Protein AF-A0A1P8WH40-F1 (afdb_monomer_lite)

Organism: NCBI:txid1891926

Sequence (201 aa):
MIGRIFLLSAFPAMWLNGSCSFMASIWWALLVLLFLHIIDSSRGIRTLPSTIMGRFMFGICMFVFFLFFLLGNEAAGRTYWTFADCFIVPFWITVIVTALFWTCLWFGTLIVRNDPEYQQWARTGGHYFWDTLPRVLNPDSELIRNGGFAEPTYSGFVPPENWTHQCPRCLSRVQHAVDVCWRCNYGHDGDSTAYFERHGL

Radius of gyration: 22.18 Å; chains: 1; bounding box: 51×38×64 Å

Secondary structure (DSSP, 8-state):
-HHHHHHHHHHHHHHHTT-S-HHHHHHHHHHHHHHHHHHHGGGTTSPPHHHHHHHHHHHIIIIIIHHIIIIIHHHTTS-SS-TTHHHHHHHHHHHHHHHHHHHHHHHHHHHHTT-HHHHHHHHTT--HHHHHS-TTT----HHHHHH-SPPPPPSS----TT--EE-TTT--EESSSSS--TTT-TTTT---HHHHHHH--

Structure (mmCIF, N/CA/C/O backbone):
data_AF-A0A1P8WH40-F1
#
_entry.id   AF-A0A1P8WH40-F1
#
loop_
_atom_site.group_PDB
_atom_site.id
_atom_site.type_symbol
_atom_site.label_atom_id
_atom_site.label_alt_id
_atom_site.label_comp_id
_atom_site.label_asym_id
_atom_site.label_entity_id
_atom_site.label_seq_id
_atom_site.pdbx_PDB_ins_code
_atom_site.Cartn_x
_atom_site.Cartn_y
_atom_site.Cartn_z
_atom_site.occupancy
_atom_site.B_iso_or_equiv
_atom_site.auth_seq_id
_atom_site.auth_comp_id
_atom_site.auth_asym_id
_atom_site.auth_atom_id
_atom_site.pdbx_PDB_model_num
ATOM 1 N N . MET A 1 1 ? 3.162 17.103 -3.659 1.00 50.22 1 MET A N 1
ATOM 2 C CA . MET A 1 1 ? 3.781 15.900 -4.271 1.00 50.22 1 MET A CA 1
ATOM 3 C C . MET A 1 1 ? 4.459 16.161 -5.616 1.00 50.22 1 MET A C 1
ATOM 5 O O . MET A 1 1 ? 5.420 15.465 -5.897 1.00 50.22 1 MET A O 1
ATOM 9 N N . ILE A 1 2 ? 4.070 17.172 -6.406 1.00 40.91 2 ILE A N 1
ATOM 10 C CA . ILE A 1 2 ? 4.696 17.474 -7.716 1.00 40.91 2 ILE A CA 1
ATOM 11 C C . ILE A 1 2 ? 6.224 17.684 -7.624 1.00 40.91 2 ILE A C 1
ATOM 13 O O . ILE A 1 2 ? 6.968 17.067 -8.379 1.00 40.91 2 ILE A O 1
ATOM 17 N N . GLY A 1 3 ? 6.720 18.423 -6.623 1.00 43.22 3 GLY A N 1
ATOM 18 C CA . GLY A 1 3 ? 8.171 18.555 -6.386 1.00 43.22 3 GLY A CA 1
ATOM 19 C C . GLY A 1 3 ? 8.878 17.249 -5.978 1.00 43.22 3 GLY A C 1
ATOM 20 O O . GLY A 1 3 ? 10.067 17.090 -6.229 1.00 43.22 3 GLY A O 1
ATOM 21 N N . ARG A 1 4 ? 8.143 16.278 -5.411 1.00 47.34 4 ARG A N 1
ATOM 22 C CA . ARG A 1 4 ? 8.663 14.942 -5.057 1.00 47.34 4 ARG A CA 1
ATOM 23 C C . ARG A 1 4 ? 8.805 14.047 -6.297 1.00 47.34 4 ARG A C 1
ATOM 25 O O . ARG A 1 4 ? 9.711 13.231 -6.348 1.00 47.34 4 ARG A O 1
ATOM 32 N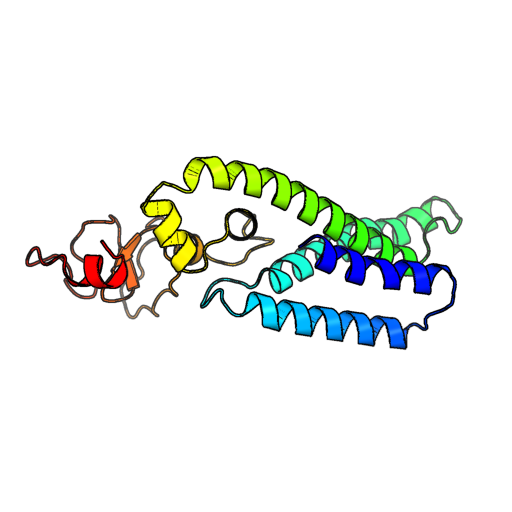 N . ILE A 1 5 ? 7.954 14.242 -7.306 1.00 50.06 5 ILE A N 1
ATOM 33 C CA . ILE A 1 5 ? 7.993 13.525 -8.592 1.00 50.06 5 ILE A CA 1
ATOM 34 C C . ILE A 1 5 ? 9.103 14.080 -9.504 1.00 50.06 5 ILE A C 1
ATOM 36 O O . ILE A 1 5 ? 9.747 13.328 -10.227 1.00 50.06 5 ILE A O 1
ATOM 40 N N . PHE A 1 6 ? 9.397 15.380 -9.419 1.00 49.66 6 PHE A N 1
ATOM 41 C CA . PHE A 1 6 ? 10.463 16.006 -10.209 1.00 4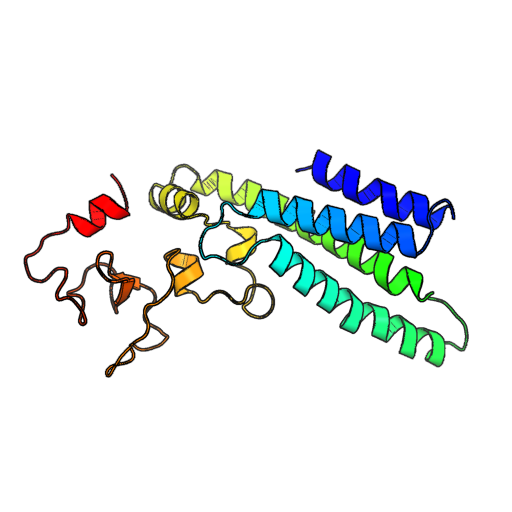9.66 6 PHE A CA 1
ATOM 42 C C . PHE A 1 6 ? 11.870 15.535 -9.792 1.00 49.66 6 PHE A C 1
ATOM 44 O O . PHE A 1 6 ? 12.700 15.231 -10.648 1.00 49.66 6 PHE A O 1
ATOM 51 N N . LEU A 1 7 ? 12.128 15.367 -8.490 1.00 52.38 7 LEU A N 1
ATOM 52 C CA . LEU A 1 7 ? 13.383 14.770 -8.000 1.00 52.38 7 LEU A CA 1
ATOM 53 C C . LEU A 1 7 ? 13.556 13.320 -8.478 1.00 52.38 7 LEU A C 1
ATOM 55 O O . LEU A 1 7 ? 14.656 12.918 -8.843 1.00 52.38 7 LEU A O 1
ATOM 59 N N . LEU A 1 8 ? 12.460 12.563 -8.565 1.00 52.38 8 LEU A N 1
ATOM 60 C CA . LEU A 1 8 ? 12.440 11.199 -9.101 1.00 52.38 8 LEU A CA 1
ATOM 61 C C . LEU A 1 8 ? 12.751 11.136 -10.613 1.00 52.38 8 LEU A C 1
ATOM 63 O O . LEU A 1 8 ? 13.237 10.113 -11.086 1.00 52.38 8 LEU A O 1
ATOM 67 N N . SER A 1 9 ? 12.523 12.224 -11.362 1.00 57.56 9 SER A N 1
ATOM 68 C CA . SER A 1 9 ? 12.702 12.285 -12.824 1.00 57.56 9 SER A CA 1
ATOM 69 C C . SER A 1 9 ? 14.098 12.668 -13.320 1.00 57.56 9 SER A C 1
ATOM 71 O O . SER A 1 9 ? 14.473 12.295 -14.433 1.00 57.56 9 SER A O 1
ATOM 73 N N . ALA A 1 10 ? 14.882 13.393 -12.517 1.00 60.53 10 ALA A N 1
ATOM 74 C CA . ALA A 1 10 ? 16.204 13.870 -12.934 1.00 60.53 10 ALA A CA 1
ATOM 75 C C . ALA A 1 10 ? 17.189 12.710 -13.149 1.00 60.53 10 ALA A C 1
ATOM 77 O O . ALA A 1 10 ? 18.033 12.740 -14.041 1.00 60.53 10 ALA A O 1
ATOM 78 N N . PHE A 1 11 ? 17.044 11.651 -12.358 1.00 60.25 11 PHE A N 1
ATOM 79 C CA . PHE A 1 11 ? 18.006 10.563 -12.315 1.00 60.25 11 PHE A CA 1
ATOM 80 C C . PHE A 1 11 ? 17.915 9.586 -13.508 1.00 60.25 11 PHE A C 1
ATOM 82 O O . PHE A 1 11 ? 18.952 9.300 -14.108 1.00 60.25 11 PHE A O 1
ATOM 89 N N . PRO A 1 12 ? 16.722 9.131 -13.953 1.00 58.25 12 PRO A N 1
ATOM 90 C CA . PRO A 1 12 ? 16.592 8.397 -15.216 1.00 58.25 12 PRO A CA 1
ATOM 91 C C . PRO A 1 12 ? 17.121 9.184 -16.423 1.00 58.25 12 PRO A C 1
ATOM 93 O O . PRO A 1 12 ? 17.732 8.601 -17.314 1.00 58.25 12 PRO A O 1
ATOM 96 N N . ALA A 1 13 ? 16.946 10.511 -16.440 1.00 59.34 13 ALA A N 1
ATOM 97 C CA . ALA A 1 13 ? 17.492 11.368 -17.491 1.00 59.34 13 ALA A CA 1
ATOM 98 C C . ALA A 1 13 ? 19.031 11.441 -17.443 1.00 59.34 13 ALA A C 1
ATOM 100 O O . ALA A 1 13 ? 19.681 11.394 -18.485 1.00 59.34 13 ALA A O 1
ATOM 101 N N . MET A 1 14 ? 19.637 11.498 -16.252 1.00 65.06 14 MET A N 1
ATOM 102 C CA . MET A 1 14 ? 21.097 11.427 -16.094 1.00 65.06 14 MET A CA 1
ATOM 103 C C . MET A 1 14 ? 21.661 10.063 -16.513 1.00 65.06 14 MET A C 1
ATOM 105 O O . MET A 1 14 ? 22.727 10.006 -17.122 1.00 65.06 14 MET A O 1
ATOM 109 N N . TRP A 1 15 ? 20.940 8.973 -16.238 1.00 60.50 15 TRP A N 1
ATOM 110 C CA . TRP A 1 15 ? 21.304 7.632 -16.695 1.00 60.50 15 TRP A CA 1
ATOM 111 C C . TRP A 1 15 ? 21.270 7.502 -18.221 1.00 60.50 15 TRP A C 1
ATOM 113 O O . TRP A 1 15 ? 22.235 7.032 -18.819 1.00 60.50 15 TRP A O 1
ATOM 123 N N . LEU A 1 16 ? 20.184 7.951 -18.861 1.00 63.69 16 LEU A N 1
ATOM 124 C CA . LEU A 1 16 ? 20.024 7.893 -20.321 1.00 63.69 16 LEU A CA 1
ATOM 125 C C . LEU A 1 16 ? 21.106 8.690 -21.065 1.00 63.69 16 LEU A C 1
ATOM 127 O O . LEU A 1 16 ? 21.488 8.319 -22.169 1.00 63.69 16 LEU A O 1
ATOM 131 N N . ASN A 1 17 ? 21.645 9.738 -20.440 1.00 71.00 17 ASN A N 1
ATOM 132 C CA . ASN A 1 17 ? 22.756 10.529 -20.971 1.00 71.00 17 ASN A CA 1
ATOM 133 C C . ASN A 1 17 ? 24.147 9.978 -20.595 1.00 71.00 17 ASN A C 1
ATOM 135 O O . ASN A 1 17 ? 25.141 10.693 -20.714 1.00 71.00 17 ASN A O 1
ATOM 139 N N . GLY A 1 18 ? 24.240 8.751 -20.065 1.00 68.69 18 GLY A N 1
ATOM 140 C CA . GLY A 1 18 ? 25.505 8.133 -19.642 1.00 68.69 18 GLY A CA 1
ATOM 141 C C . GLY A 1 18 ? 26.217 8.871 -18.500 1.00 68.69 18 GLY A C 1
ATOM 142 O O . GLY A 1 18 ? 27.368 8.583 -18.189 1.00 68.69 18 GLY A O 1
ATOM 143 N N . SER A 1 19 ? 25.538 9.824 -17.861 1.00 74.19 19 SER A N 1
ATOM 144 C CA . SER A 1 19 ? 26.092 10.699 -16.824 1.00 74.19 19 SER A CA 1
ATOM 145 C C . SER A 1 19 ? 26.003 10.075 -15.428 1.00 74.19 19 SER A C 1
ATOM 147 O O . SER A 1 19 ? 26.323 10.723 -14.433 1.00 74.19 19 SER A O 1
ATOM 149 N N . CYS A 1 20 ? 25.537 8.826 -15.331 1.00 70.25 20 CYS A N 1
ATOM 150 C CA . CYS A 1 20 ? 25.352 8.129 -14.070 1.00 70.25 20 CYS A CA 1
ATOM 151 C C . CYS A 1 20 ? 25.721 6.646 -14.176 1.00 70.25 20 CYS A C 1
ATOM 153 O O . CYS A 1 20 ? 25.341 5.973 -15.129 1.00 70.25 20 CYS A O 1
ATOM 155 N N . SER A 1 21 ? 26.462 6.135 -13.191 1.00 73.06 21 SER A N 1
ATOM 156 C CA . SER A 1 21 ? 26.892 4.734 -13.138 1.00 73.06 21 SER A CA 1
ATOM 157 C C . SER A 1 21 ? 25.858 3.843 -12.449 1.00 73.06 21 SER A C 1
ATOM 159 O O . SER A 1 21 ? 25.095 4.311 -11.600 1.00 73.06 21 SER A O 1
ATOM 161 N N . PHE A 1 22 ? 25.876 2.533 -12.742 1.00 64.44 22 PHE A N 1
ATOM 162 C CA . PHE A 1 22 ? 24.995 1.535 -12.101 1.00 64.44 22 PHE A CA 1
ATOM 163 C C . PHE A 1 22 ? 24.981 1.644 -10.586 1.00 64.44 22 PHE A C 1
ATOM 165 O O . PHE A 1 22 ? 23.920 1.696 -9.969 1.00 64.44 22 PHE A O 1
ATOM 172 N N . MET A 1 23 ? 26.155 1.794 -9.986 1.00 69.44 23 MET A N 1
ATOM 173 C CA . MET A 1 23 ? 26.253 1.912 -8.541 1.00 69.44 23 MET A CA 1
ATOM 174 C C . MET A 1 23 ? 25.623 3.210 -8.014 1.00 69.44 23 MET A C 1
ATOM 176 O O . MET A 1 23 ? 24.921 3.180 -7.006 1.00 69.44 23 MET A O 1
ATOM 180 N N . ALA A 1 24 ? 25.789 4.335 -8.718 1.00 68.69 24 ALA A N 1
ATOM 181 C CA . ALA A 1 24 ? 25.113 5.579 -8.360 1.00 68.69 24 ALA A CA 1
ATOM 182 C C . ALA A 1 24 ? 23.580 5.437 -8.435 1.00 68.69 24 ALA A C 1
ATOM 184 O O . ALA A 1 24 ? 22.877 6.004 -7.601 1.00 68.69 24 ALA A O 1
ATOM 185 N N . SER A 1 25 ? 23.058 4.633 -9.373 1.00 64.19 25 SER A N 1
ATOM 186 C CA . SER A 1 25 ? 21.615 4.362 -9.481 1.00 64.19 25 SER A CA 1
ATOM 187 C C . SER A 1 25 ? 21.048 3.562 -8.320 1.00 64.19 25 SER A C 1
ATOM 189 O O . SER A 1 25 ? 19.970 3.886 -7.821 1.00 64.19 25 SER A O 1
ATOM 191 N N . ILE A 1 26 ? 21.808 2.584 -7.831 1.00 65.44 26 ILE A N 1
ATOM 192 C CA . ILE A 1 26 ? 21.441 1.816 -6.643 1.00 65.44 26 ILE A CA 1
ATOM 193 C C . ILE A 1 26 ? 21.407 2.740 -5.424 1.00 65.44 26 ILE A C 1
ATOM 195 O O . ILE A 1 26 ? 20.413 2.760 -4.701 1.00 65.44 26 ILE A O 1
ATOM 199 N N . TRP A 1 27 ? 22.450 3.548 -5.218 1.00 70.50 27 TRP A N 1
ATOM 200 C CA . TRP A 1 27 ? 22.508 4.480 -4.089 1.00 70.50 27 TRP A CA 1
ATOM 201 C C . TRP A 1 27 ? 21.379 5.503 -4.110 1.00 70.50 27 TRP A C 1
ATOM 203 O O . TRP A 1 27 ? 20.752 5.748 -3.080 1.00 70.50 27 TRP A O 1
ATOM 213 N N . TRP A 1 28 ? 21.074 6.058 -5.280 1.00 68.88 28 TRP A N 1
ATOM 214 C CA . TRP A 1 28 ? 19.941 6.957 -5.439 1.00 68.88 28 TRP A CA 1
ATOM 215 C C . TRP A 1 28 ? 18.613 6.279 -5.091 1.00 68.88 28 TRP A C 1
ATOM 217 O O . TRP A 1 28 ? 17.830 6.829 -4.318 1.00 68.88 28 TRP A O 1
ATOM 227 N N . ALA A 1 29 ? 18.372 5.066 -5.599 1.00 68.75 29 ALA A N 1
ATOM 228 C CA . ALA A 1 29 ? 17.162 4.309 -5.292 1.00 68.75 29 ALA A CA 1
ATOM 229 C C . ALA A 1 29 ? 17.024 4.035 -3.786 1.00 68.75 29 ALA A C 1
ATOM 231 O O . ALA A 1 29 ? 15.942 4.212 -3.228 1.00 68.75 29 ALA A O 1
ATOM 232 N N . LEU A 1 30 ? 18.117 3.673 -3.108 1.00 70.00 30 LEU A N 1
ATOM 233 C CA . LEU A 1 30 ? 18.129 3.463 -1.658 1.00 70.00 30 LEU A CA 1
ATOM 234 C C . LEU A 1 30 ? 17.821 4.752 -0.884 1.00 70.00 30 LEU A C 1
ATOM 236 O O . LEU A 1 30 ? 17.009 4.724 0.040 1.00 70.00 30 LEU A O 1
ATOM 240 N N . LEU A 1 31 ? 18.413 5.884 -1.275 1.00 75.69 31 LEU A N 1
ATOM 241 C CA . LEU A 1 31 ? 18.142 7.187 -0.656 1.00 75.69 31 LEU A CA 1
ATOM 242 C C . LEU A 1 31 ? 16.687 7.618 -0.848 1.00 75.69 31 LEU A C 1
ATOM 244 O O . LEU A 1 31 ? 16.055 8.101 0.090 1.00 75.69 31 LEU A O 1
ATOM 248 N N . VAL A 1 32 ? 16.138 7.407 -2.043 1.00 71.19 32 VAL A N 1
ATOM 249 C CA . VAL A 1 32 ? 14.729 7.665 -2.345 1.00 71.19 32 VAL A CA 1
ATOM 250 C C . VAL A 1 32 ? 13.820 6.790 -1.489 1.00 71.19 32 VAL A C 1
ATOM 252 O O . VAL A 1 32 ? 12.872 7.301 -0.899 1.00 71.19 32 VAL A O 1
ATOM 255 N N . LEU A 1 33 ? 14.102 5.489 -1.388 1.00 71.00 33 LEU A N 1
ATOM 256 C CA . LEU A 1 33 ? 13.315 4.575 -0.562 1.00 71.00 33 LEU A CA 1
ATOM 257 C C . LEU A 1 33 ? 13.355 4.979 0.913 1.00 71.00 33 LEU A C 1
ATOM 259 O O . LEU A 1 33 ? 12.307 5.026 1.551 1.00 71.00 33 LEU A O 1
ATOM 263 N N . LEU A 1 34 ? 14.532 5.335 1.434 1.00 75.69 34 LEU A N 1
ATOM 264 C CA . LEU A 1 34 ? 14.688 5.825 2.803 1.00 75.69 34 LEU A CA 1
ATOM 265 C C . LEU A 1 34 ? 13.895 7.118 3.029 1.00 75.69 34 LEU A C 1
ATOM 267 O O . LEU A 1 34 ? 13.175 7.246 4.016 1.00 75.69 34 LEU A O 1
ATOM 271 N N . PHE A 1 35 ? 13.987 8.066 2.098 1.00 77.81 35 PHE A N 1
ATOM 272 C CA . PHE A 1 35 ? 13.251 9.324 2.162 1.00 77.81 35 PHE A CA 1
ATOM 273 C C . PHE A 1 35 ? 11.733 9.111 2.144 1.00 77.81 35 PHE A C 1
ATOM 275 O O . PHE A 1 35 ? 11.017 9.700 2.955 1.00 77.81 35 PHE A O 1
ATOM 282 N N . LEU A 1 36 ? 11.237 8.246 1.254 1.00 72.81 36 LEU A N 1
ATOM 283 C CA . LEU A 1 36 ? 9.819 7.895 1.202 1.00 72.81 36 LEU A CA 1
ATOM 284 C C . LEU A 1 36 ? 9.376 7.196 2.490 1.00 72.81 36 LEU A C 1
ATOM 286 O O . LEU A 1 36 ? 8.335 7.545 3.032 1.00 72.81 36 LEU A O 1
ATOM 290 N N . HIS A 1 37 ? 10.191 6.290 3.029 1.00 72.19 37 HIS A N 1
ATOM 291 C CA . HIS A 1 37 ? 9.912 5.614 4.294 1.00 72.19 37 HIS A CA 1
ATOM 292 C C . HIS A 1 37 ? 9.766 6.603 5.462 1.00 72.19 37 HIS A C 1
ATOM 294 O O . HIS A 1 37 ? 8.828 6.497 6.249 1.00 72.19 37 HIS A O 1
ATOM 300 N N . ILE A 1 38 ? 10.645 7.608 5.542 1.00 79.19 38 ILE A N 1
ATOM 301 C CA . ILE A 1 38 ? 10.571 8.664 6.564 1.00 79.19 38 ILE A CA 1
ATOM 302 C C . ILE A 1 38 ? 9.273 9.466 6.421 1.00 79.19 38 ILE A C 1
ATOM 304 O O . ILE A 1 38 ? 8.583 9.704 7.411 1.00 79.19 38 ILE A O 1
ATOM 308 N N . ILE A 1 39 ? 8.913 9.859 5.199 1.00 76.81 39 ILE A N 1
ATOM 309 C CA . ILE A 1 39 ? 7.691 10.633 4.934 1.00 76.81 39 ILE A CA 1
ATOM 310 C C . ILE A 1 39 ? 6.426 9.828 5.248 1.00 76.81 39 ILE A C 1
ATOM 312 O O . ILE A 1 39 ? 5.455 10.377 5.771 1.00 76.81 39 ILE A O 1
ATOM 316 N N . ASP A 1 40 ? 6.440 8.539 4.931 1.00 77.69 40 ASP A N 1
ATOM 317 C CA . ASP A 1 40 ? 5.291 7.648 5.056 1.00 77.69 40 ASP A CA 1
ATOM 318 C C . ASP A 1 40 ? 5.075 7.132 6.488 1.00 77.69 40 ASP A C 1
ATOM 320 O O . ASP A 1 40 ? 4.019 6.573 6.784 1.00 77.69 40 ASP A O 1
ATOM 324 N N . SER A 1 41 ? 6.043 7.334 7.388 1.00 74.94 41 SER A N 1
ATOM 325 C CA . SER A 1 41 ? 6.058 6.790 8.758 1.00 74.94 41 SER A CA 1
ATOM 326 C C . SER A 1 41 ? 4.850 7.170 9.629 1.00 74.94 41 SER A C 1
ATOM 328 O O . SER A 1 41 ? 4.569 6.514 10.629 1.00 74.94 41 SER A O 1
ATOM 330 N N . SER A 1 42 ? 4.087 8.192 9.238 1.00 75.06 42 SER A N 1
ATOM 331 C CA . SER A 1 42 ? 2.917 8.683 9.977 1.00 75.06 42 SER A CA 1
ATOM 332 C C . SER A 1 42 ? 1.676 7.776 9.915 1.00 75.06 42 SER A C 1
ATOM 334 O O . SER A 1 42 ? 0.697 8.051 10.604 1.00 75.06 42 SER A O 1
ATOM 336 N N . ARG A 1 43 ? 1.686 6.688 9.130 1.00 75.12 43 ARG A N 1
ATOM 337 C CA . ARG A 1 43 ? 0.502 5.826 8.916 1.00 75.12 43 ARG A CA 1
ATOM 338 C C . ARG A 1 43 ? 0.237 4.769 9.995 1.00 75.12 43 ARG A C 1
ATOM 340 O O . ARG A 1 43 ? -0.685 3.964 9.848 1.00 75.12 43 ARG A O 1
ATOM 347 N N . GLY A 1 44 ? 1.013 4.764 11.077 1.00 79.56 44 GLY A N 1
ATOM 348 C CA . GLY A 1 44 ? 0.820 3.839 12.192 1.00 79.56 44 GLY A CA 1
ATOM 349 C C . GLY A 1 44 ? 0.978 2.379 11.762 1.00 79.56 44 GLY A C 1
ATOM 350 O O . GLY A 1 44 ? 2.040 1.985 11.292 1.00 79.56 44 GLY A O 1
ATOM 351 N N . ILE A 1 45 ? -0.073 1.574 11.943 1.00 82.06 45 ILE A N 1
ATOM 352 C CA . ILE A 1 45 ? -0.047 0.123 11.690 1.00 82.06 45 ILE A CA 1
ATOM 353 C C . ILE A 1 45 ? -0.339 -0.272 10.235 1.00 82.06 45 ILE A C 1
ATOM 355 O O . ILE A 1 45 ? -0.185 -1.437 9.873 1.00 82.06 45 ILE A O 1
ATOM 359 N N . ARG A 1 46 ? -0.799 0.681 9.415 1.00 86.25 46 ARG A N 1
ATOM 360 C CA . ARG A 1 46 ? -1.144 0.455 8.006 1.00 86.25 46 ARG A CA 1
ATOM 361 C C . ARG A 1 46 ? 0.122 0.288 7.173 1.00 86.25 46 ARG A C 1
ATOM 363 O O . ARG A 1 46 ? 1.148 0.911 7.453 1.00 86.25 46 ARG A O 1
ATOM 370 N N . THR A 1 47 ? 0.037 -0.484 6.094 1.00 86.44 47 THR A N 1
ATOM 371 C CA . THR A 1 47 ? 1.163 -0.652 5.175 1.00 86.44 47 THR A CA 1
ATOM 372 C C . THR A 1 47 ? 1.570 0.694 4.563 1.00 86.44 47 THR A C 1
ATOM 374 O O . THR A 1 47 ? 0.747 1.502 4.115 1.00 86.44 47 THR A O 1
ATOM 377 N N . LEU A 1 48 ? 2.879 0.942 4.518 1.00 85.75 48 LEU A N 1
ATOM 378 C CA . LEU A 1 48 ? 3.438 2.181 3.989 1.00 85.75 48 LEU A CA 1
ATOM 379 C C . LEU A 1 48 ? 3.227 2.280 2.462 1.00 85.75 48 LEU A C 1
ATOM 381 O O . LEU A 1 48 ? 3.462 1.300 1.747 1.00 85.75 48 LEU A O 1
ATOM 385 N N . PRO A 1 49 ? 2.842 3.457 1.932 1.00 83.06 49 PRO A N 1
ATOM 386 C CA . PRO A 1 49 ? 2.730 3.730 0.504 1.00 83.06 49 PRO A CA 1
ATOM 387 C C . PRO A 1 49 ? 3.961 3.304 -0.287 1.00 83.06 49 PRO A C 1
ATOM 389 O O . PRO A 1 49 ? 3.834 2.604 -1.285 1.00 83.06 49 PRO A O 1
ATOM 392 N N . SER A 1 50 ? 5.157 3.637 0.197 1.00 80.06 50 SER A N 1
ATOM 393 C CA . SER A 1 50 ? 6.435 3.193 -0.368 1.00 80.06 50 SER A CA 1
ATOM 394 C C . SER A 1 50 ? 6.547 1.674 -0.520 1.00 80.06 50 SER A C 1
ATOM 396 O O . SER A 1 50 ? 7.024 1.197 -1.550 1.00 80.06 50 SER A O 1
ATOM 398 N N . THR A 1 51 ? 6.068 0.894 0.451 1.00 83.50 51 THR A N 1
ATOM 399 C CA . THR A 1 51 ? 6.045 -0.575 0.360 1.00 83.50 51 THR A CA 1
ATOM 400 C C . THR A 1 51 ? 5.078 -1.055 -0.722 1.00 83.50 51 THR A C 1
ATOM 402 O O . THR A 1 51 ? 5.419 -1.949 -1.499 1.00 83.50 51 THR A O 1
ATOM 405 N N . ILE A 1 52 ? 3.897 -0.441 -0.817 1.00 84.12 52 ILE A N 1
ATOM 406 C CA . ILE A 1 52 ? 2.899 -0.765 -1.847 1.00 84.12 52 ILE A CA 1
ATOM 407 C C . ILE A 1 52 ? 3.431 -0.405 -3.244 1.00 84.12 52 ILE A C 1
ATOM 409 O O . ILE A 1 52 ? 3.359 -1.221 -4.163 1.00 84.12 52 ILE A O 1
ATOM 413 N N . MET A 1 53 ? 4.037 0.777 -3.399 1.00 79.75 53 MET A N 1
ATOM 414 C CA . MET A 1 53 ? 4.687 1.217 -4.640 1.00 79.75 53 MET A CA 1
ATOM 415 C C . MET A 1 53 ? 5.815 0.276 -5.055 1.00 79.75 53 MET A C 1
ATOM 417 O O . MET A 1 53 ? 5.917 -0.067 -6.230 1.00 79.75 53 MET A O 1
ATOM 421 N N . GLY A 1 54 ? 6.632 -0.181 -4.102 1.00 79.81 54 GLY A N 1
ATOM 422 C CA . GLY A 1 54 ? 7.696 -1.147 -4.361 1.00 79.81 54 GLY A CA 1
ATOM 423 C C . GLY A 1 54 ? 7.159 -2.467 -4.916 1.00 79.81 54 GLY A C 1
ATOM 424 O O . GLY A 1 54 ? 7.674 -2.968 -5.914 1.00 79.81 54 GLY A O 1
ATOM 425 N N . ARG A 1 55 ? 6.074 -2.999 -4.335 1.00 82.31 55 ARG A N 1
ATOM 426 C CA . ARG A 1 55 ? 5.396 -4.207 -4.841 1.00 82.31 55 ARG A CA 1
ATOM 427 C C . ARG A 1 55 ? 4.838 -4.009 -6.246 1.00 82.31 55 ARG A C 1
ATOM 429 O O . ARG A 1 55 ? 5.006 -4.877 -7.098 1.00 82.31 55 ARG A O 1
ATOM 436 N N . PHE A 1 56 ? 4.201 -2.866 -6.490 1.00 81.44 56 PHE A N 1
ATOM 437 C CA . PHE A 1 56 ? 3.648 -2.527 -7.798 1.00 81.44 56 PHE A CA 1
ATOM 438 C C . PHE A 1 56 ? 4.742 -2.432 -8.870 1.00 81.44 56 PHE A C 1
ATOM 440 O O . PHE A 1 56 ? 4.651 -3.082 -9.911 1.00 81.44 56 PHE A O 1
ATOM 447 N N . MET A 1 57 ? 5.819 -1.698 -8.580 1.00 81.88 57 MET A N 1
ATOM 448 C CA . MET A 1 57 ? 6.966 -1.551 -9.476 1.00 81.88 57 MET A CA 1
ATOM 449 C C . MET A 1 57 ? 7.651 -2.894 -9.743 1.00 81.88 57 MET A C 1
ATOM 451 O O . MET A 1 57 ? 7.976 -3.191 -10.891 1.00 81.88 57 MET A O 1
ATOM 455 N N . PHE A 1 58 ? 7.838 -3.721 -8.710 1.00 81.81 58 PHE A N 1
ATOM 456 C CA . PHE A 1 58 ? 8.394 -5.065 -8.860 1.00 81.81 58 PHE A CA 1
ATOM 457 C C . PHE A 1 58 ? 7.519 -5.937 -9.763 1.00 81.81 58 PHE A C 1
ATOM 459 O O . PHE A 1 58 ? 8.037 -6.590 -10.666 1.00 81.81 58 PHE A O 1
ATOM 466 N N . GLY A 1 59 ? 6.197 -5.897 -9.569 1.00 82.00 59 GLY A N 1
ATOM 467 C CA . GLY A 1 59 ? 5.241 -6.615 -10.406 1.00 82.00 59 GLY A CA 1
ATOM 468 C C . GLY A 1 59 ? 5.359 -6.233 -11.883 1.00 82.00 59 GLY A C 1
ATOM 469 O O . GLY A 1 59 ? 5.512 -7.103 -12.736 1.00 82.00 59 GLY A O 1
ATOM 470 N N . ILE A 1 60 ? 5.368 -4.934 -12.194 1.00 81.75 60 ILE A N 1
ATOM 471 C CA . ILE A 1 60 ? 5.518 -4.453 -13.578 1.00 81.75 60 ILE A CA 1
ATOM 472 C C . ILE A 1 60 ? 6.891 -4.832 -14.147 1.00 81.75 60 ILE A C 1
ATOM 474 O O . ILE A 1 60 ? 6.986 -5.311 -15.276 1.00 81.75 60 ILE A O 1
ATOM 478 N N . CYS A 1 61 ? 7.956 -4.647 -13.370 1.00 80.94 61 CYS A N 1
ATOM 479 C CA . CYS A 1 61 ? 9.319 -4.953 -13.791 1.00 80.94 61 CYS A CA 1
ATOM 480 C C . CYS A 1 61 ? 9.485 -6.437 -14.146 1.00 80.94 61 CYS A C 1
ATOM 482 O O . CYS A 1 61 ? 9.893 -6.759 -15.260 1.00 80.94 61 CYS A O 1
ATOM 484 N N . MET A 1 62 ? 9.101 -7.339 -13.241 1.00 78.94 62 MET A N 1
ATOM 485 C CA . MET A 1 62 ? 9.323 -8.777 -13.410 1.00 78.94 62 MET A CA 1
ATOM 486 C C . MET A 1 62 ? 8.335 -9.442 -14.368 1.00 78.94 62 MET A C 1
ATOM 488 O O . MET A 1 62 ? 8.730 -10.305 -15.145 1.00 78.94 62 MET A O 1
ATOM 492 N N . PHE A 1 63 ? 7.052 -9.078 -14.329 1.00 79.12 63 PHE A N 1
ATOM 493 C CA . PHE A 1 63 ? 6.041 -9.794 -15.114 1.00 79.12 63 PHE A CA 1
ATOM 494 C C . PHE A 1 63 ? 5.770 -9.166 -16.472 1.00 79.12 63 PHE A C 1
ATOM 496 O O . PHE A 1 63 ? 5.343 -9.867 -17.378 1.00 79.12 63 PHE A O 1
ATOM 503 N N . VAL A 1 64 ? 6.006 -7.867 -16.642 1.00 81.19 64 VAL A N 1
ATOM 504 C CA . VAL A 1 64 ? 5.747 -7.205 -17.924 1.00 81.19 64 VAL A CA 1
ATOM 505 C C . VAL A 1 64 ? 7.060 -7.049 -18.676 1.00 81.19 64 VAL A C 1
ATOM 507 O O . VAL A 1 64 ? 7.265 -7.670 -19.715 1.00 81.19 64 VAL A O 1
ATOM 510 N N . PHE A 1 65 ? 7.992 -6.272 -18.129 1.00 80.12 65 PHE A N 1
ATOM 511 C CA . PHE A 1 65 ? 9.169 -5.854 -18.890 1.00 80.12 65 PHE A CA 1
ATOM 512 C C . PHE A 1 65 ? 10.263 -6.909 -18.970 1.00 80.12 65 PHE A C 1
ATOM 514 O O . PHE A 1 65 ? 10.868 -7.060 -20.026 1.00 80.12 65 PHE A O 1
ATOM 521 N N . PHE A 1 66 ? 10.479 -7.691 -17.914 1.00 80.06 66 PHE A N 1
ATOM 522 C CA . PHE A 1 66 ? 11.431 -8.795 -17.971 1.00 80.06 66 PHE A CA 1
ATOM 523 C C . PHE A 1 66 ? 10.956 -9.910 -18.918 1.00 80.06 66 PHE A C 1
ATOM 525 O O . PHE A 1 66 ? 11.762 -10.455 -19.670 1.00 80.06 66 PHE A O 1
ATOM 532 N N . LEU A 1 67 ? 9.645 -10.188 -18.979 1.00 80.00 67 LEU A N 1
ATOM 533 C CA . LEU A 1 67 ? 9.089 -11.097 -19.989 1.00 80.00 67 LEU A CA 1
ATOM 534 C C . LEU A 1 67 ? 9.237 -10.540 -21.410 1.00 80.00 67 LEU A C 1
ATOM 536 O O . LEU A 1 67 ? 9.645 -11.282 -22.299 1.00 80.00 67 LEU A O 1
ATOM 540 N N . PHE A 1 68 ? 8.975 -9.247 -21.634 1.00 79.12 68 PHE A N 1
ATOM 541 C CA . PHE A 1 68 ? 9.226 -8.617 -22.937 1.00 79.12 68 PHE A CA 1
ATOM 542 C C . PHE A 1 68 ? 10.706 -8.632 -23.327 1.00 79.12 68 PHE A C 1
ATOM 544 O O . PHE A 1 68 ? 11.024 -8.818 -24.498 1.00 79.12 68 PHE A O 1
ATOM 551 N N . PHE A 1 69 ? 11.613 -8.478 -22.365 1.00 80.06 69 PHE A N 1
ATOM 552 C CA . PHE A 1 69 ? 13.046 -8.572 -22.608 1.00 80.06 69 PHE A CA 1
ATOM 553 C C . PHE A 1 69 ? 13.474 -9.982 -23.009 1.00 80.06 69 PHE A C 1
ATOM 555 O O . PHE A 1 69 ? 14.192 -10.127 -23.994 1.00 80.06 69 PHE A O 1
ATOM 562 N N . LEU A 1 70 ? 13.029 -11.012 -22.283 1.00 82.31 70 LEU A N 1
ATOM 563 C CA . LEU A 1 70 ? 13.382 -12.398 -22.593 1.00 82.31 70 LEU A CA 1
ATOM 564 C C . LEU A 1 70 ? 12.720 -12.859 -23.895 1.00 82.31 70 LEU A C 1
ATOM 566 O O . LEU A 1 70 ? 13.405 -13.169 -24.864 1.00 82.31 70 LEU A O 1
ATOM 570 N N . LEU A 1 71 ? 11.387 -12.840 -23.938 1.00 81.50 71 LEU A N 1
ATOM 571 C CA . LEU A 1 71 ? 10.612 -13.412 -25.039 1.00 81.50 71 LEU A CA 1
ATOM 572 C C . LEU A 1 71 ? 10.594 -12.504 -26.267 1.00 81.50 71 LEU A C 1
ATOM 574 O O . LEU A 1 71 ? 10.612 -12.987 -27.392 1.00 81.50 71 LEU A O 1
ATOM 578 N N . GLY A 1 72 ? 10.547 -11.185 -26.074 1.00 78.50 72 GLY A N 1
ATOM 579 C CA . GLY A 1 72 ? 10.457 -10.232 -27.179 1.00 78.50 72 GLY A CA 1
ATOM 580 C C . GLY A 1 72 ? 11.761 -10.108 -27.960 1.00 78.50 72 GLY A C 1
ATOM 581 O O . GLY A 1 72 ? 11.723 -10.058 -29.187 1.00 78.50 72 GLY A O 1
ATOM 582 N N . ASN A 1 73 ? 12.913 -10.105 -27.281 1.00 80.19 73 ASN A N 1
ATOM 583 C CA . ASN A 1 73 ? 14.203 -10.085 -27.974 1.00 80.19 73 ASN A CA 1
ATOM 584 C C . ASN A 1 73 ? 14.508 -11.431 -28.645 1.00 80.19 73 ASN A C 1
ATOM 586 O O . ASN A 1 73 ? 15.016 -11.445 -29.766 1.00 80.19 73 ASN A O 1
ATOM 590 N N . GLU A 1 74 ? 14.170 -12.547 -27.988 1.00 81.62 74 GLU A N 1
ATOM 591 C CA . GLU A 1 74 ? 14.341 -13.888 -28.554 1.00 81.62 74 GLU A CA 1
ATOM 592 C C . GLU A 1 74 ? 13.452 -14.091 -29.788 1.00 81.62 74 GLU A C 1
ATOM 594 O O . GLU A 1 74 ? 13.959 -14.373 -30.873 1.00 81.62 74 GLU A O 1
ATOM 599 N N . ALA A 1 75 ? 12.138 -13.870 -29.662 1.00 81.25 75 ALA A N 1
ATOM 600 C CA . ALA A 1 75 ? 11.182 -14.098 -30.747 1.00 81.25 75 ALA A CA 1
ATOM 601 C C . ALA A 1 75 ? 11.448 -13.215 -31.970 1.00 81.25 75 ALA A C 1
ATOM 603 O O . ALA A 1 75 ? 11.154 -13.600 -33.101 1.00 81.25 75 ALA A O 1
ATOM 604 N N . ALA A 1 76 ? 11.992 -12.019 -31.757 1.00 80.00 76 ALA A N 1
ATOM 605 C CA . ALA A 1 76 ? 12.217 -11.072 -32.830 1.00 80.00 76 ALA A CA 1
ATOM 606 C C . ALA A 1 76 ? 13.636 -11.136 -33.424 1.00 80.00 76 ALA A C 1
ATOM 608 O O . ALA A 1 76 ? 13.933 -10.384 -34.355 1.00 80.00 76 ALA A O 1
ATOM 609 N N . GLY A 1 77 ? 14.506 -12.013 -32.903 1.00 81.50 77 GLY A N 1
ATOM 610 C CA . GLY A 1 77 ? 15.859 -12.253 -33.415 1.00 81.50 77 GLY A CA 1
ATOM 611 C C . GLY A 1 77 ? 16.793 -11.038 -33.358 1.00 81.50 77 GLY A C 1
ATOM 612 O O . GLY A 1 77 ? 17.827 -11.024 -34.024 1.00 81.50 77 GLY A O 1
ATOM 613 N N . ARG A 1 78 ? 16.422 -9.992 -32.608 1.00 80.25 78 ARG A N 1
ATOM 614 C CA . ARG A 1 78 ? 17.194 -8.755 -32.429 1.00 80.25 78 ARG A CA 1
ATOM 615 C C . ARG A 1 78 ? 16.833 -8.080 -31.108 1.00 80.25 78 ARG A C 1
ATOM 617 O O . ARG A 1 78 ? 15.731 -8.255 -30.597 1.00 80.25 78 ARG A O 1
ATOM 624 N N . THR A 1 79 ? 17.741 -7.260 -30.589 1.00 80.19 79 THR A N 1
ATOM 625 C CA . THR A 1 79 ? 17.545 -6.543 -29.322 1.00 80.19 79 THR A CA 1
ATOM 626 C C . THR A 1 79 ? 16.671 -5.302 -29.523 1.00 80.19 79 THR A C 1
ATOM 628 O O . THR A 1 79 ? 17.141 -4.297 -30.052 1.00 80.19 79 THR A O 1
ATOM 631 N N . TYR A 1 80 ? 15.410 -5.361 -29.095 1.00 76.06 80 TYR A N 1
ATOM 632 C CA . TYR A 1 80 ? 14.512 -4.198 -29.010 1.00 76.06 80 TYR A CA 1
ATOM 633 C C . TYR A 1 80 ? 14.542 -3.544 -27.635 1.00 76.06 80 TYR A C 1
ATOM 635 O O . TYR A 1 80 ? 14.375 -2.334 -27.528 1.00 76.06 80 TYR A O 1
ATOM 643 N N . TRP A 1 81 ? 14.741 -4.355 -26.598 1.00 75.75 81 TRP A N 1
ATOM 644 C CA . TRP A 1 81 ? 14.738 -3.919 -25.210 1.00 75.75 81 TRP A CA 1
ATOM 645 C C . TRP A 1 81 ? 16.083 -4.240 -24.588 1.00 75.75 81 TRP A C 1
ATOM 647 O O . TRP A 1 81 ? 16.541 -5.383 -24.626 1.00 75.75 81 TRP A O 1
ATOM 657 N N . THR A 1 82 ? 16.726 -3.243 -24.000 1.00 81.44 82 THR A N 1
ATOM 658 C CA . THR A 1 82 ? 17.915 -3.464 -23.186 1.00 81.44 82 THR A CA 1
ATOM 659 C C . THR A 1 82 ? 17.516 -3.906 -21.780 1.00 81.44 82 THR A C 1
ATOM 661 O O . THR A 1 82 ? 16.394 -3.689 -21.316 1.00 81.44 82 THR A O 1
ATOM 664 N N . PHE A 1 83 ? 18.466 -4.493 -21.050 1.00 77.56 83 PHE A N 1
ATOM 665 C CA . PHE A 1 83 ? 18.255 -4.802 -19.637 1.00 77.56 83 PHE A CA 1
ATOM 666 C C . PHE A 1 83 ? 17.967 -3.535 -18.809 1.00 77.56 83 PHE A C 1
ATOM 668 O O . PHE A 1 83 ? 17.227 -3.593 -17.836 1.00 77.56 83 PHE A O 1
ATOM 675 N N . ALA A 1 84 ? 18.488 -2.370 -19.215 1.00 75.19 84 ALA A N 1
ATOM 676 C CA . ALA A 1 84 ? 18.206 -1.098 -18.549 1.00 75.19 84 ALA A CA 1
ATOM 677 C C . ALA A 1 84 ? 16.745 -0.651 -18.735 1.00 75.19 84 ALA A C 1
ATOM 679 O O . ALA A 1 84 ? 16.124 -0.157 -17.788 1.00 75.19 84 ALA A O 1
ATOM 680 N N . ASP A 1 85 ? 16.163 -0.888 -19.914 1.00 75.00 85 ASP A N 1
ATOM 681 C CA . ASP A 1 85 ? 14.760 -0.554 -20.194 1.00 75.00 85 ASP A CA 1
ATOM 682 C C . ASP A 1 85 ? 13.797 -1.331 -19.287 1.00 75.00 85 ASP A C 1
ATOM 684 O O . ASP A 1 85 ? 12.731 -0.823 -18.929 1.00 75.00 85 ASP A O 1
ATOM 688 N N . CYS A 1 86 ? 14.221 -2.509 -18.812 1.00 76.94 86 CYS A N 1
ATOM 689 C CA . CYS A 1 86 ? 13.480 -3.309 -17.840 1.00 76.94 86 CYS A CA 1
ATOM 690 C C . CYS A 1 86 ? 13.313 -2.627 -16.483 1.00 76.94 86 CYS A C 1
ATOM 692 O O . CYS A 1 86 ? 12.469 -3.058 -15.715 1.00 76.94 86 CYS A O 1
ATOM 694 N N . PHE A 1 87 ? 14.083 -1.585 -16.169 1.00 73.75 87 PHE A N 1
ATOM 695 C CA . PHE A 1 87 ? 13.964 -0.850 -14.907 1.00 73.75 87 PHE A CA 1
ATOM 696 C C . PHE A 1 87 ? 13.439 0.565 -15.122 1.00 73.75 87 PHE A C 1
ATOM 698 O O . PHE A 1 87 ? 12.588 1.029 -14.361 1.00 73.75 87 PHE A O 1
ATOM 705 N N . ILE A 1 88 ? 13.904 1.234 -16.179 1.00 75.19 88 ILE A N 1
ATOM 706 C CA . ILE A 1 88 ? 13.535 2.621 -16.478 1.00 75.19 88 ILE A CA 1
ATOM 707 C C . ILE A 1 88 ? 12.045 2.721 -16.809 1.00 75.19 88 ILE A C 1
ATOM 709 O O . ILE A 1 88 ? 11.349 3.588 -16.277 1.00 75.19 88 ILE A O 1
ATOM 713 N N . VAL A 1 89 ? 11.529 1.830 -17.657 1.00 76.94 89 VAL A N 1
ATOM 714 C CA . VAL A 1 89 ? 10.142 1.934 -18.119 1.00 76.94 89 VAL A CA 1
ATOM 715 C C . VAL A 1 89 ? 9.131 1.589 -17.015 1.00 76.94 89 VAL A C 1
ATOM 717 O O . VAL A 1 89 ? 8.224 2.398 -16.795 1.00 76.94 89 VAL A O 1
ATOM 720 N N . PRO A 1 90 ? 9.279 0.496 -16.232 1.00 78.88 90 PRO A N 1
ATOM 721 C CA . PRO A 1 90 ? 8.409 0.241 -15.080 1.00 78.88 90 PRO A CA 1
ATOM 722 C C . PRO A 1 90 ? 8.398 1.357 -14.047 1.00 78.88 90 PRO A C 1
ATOM 724 O O . PRO A 1 90 ? 7.351 1.639 -13.464 1.00 78.88 90 PRO A O 1
ATOM 727 N N . PHE A 1 91 ? 9.549 1.991 -13.811 1.00 77.69 91 PHE A N 1
ATOM 728 C CA . PHE A 1 91 ? 9.647 3.123 -12.901 1.00 77.69 91 PHE A CA 1
ATOM 729 C C . PHE A 1 91 ? 8.749 4.273 -13.368 1.00 77.69 91 PHE A C 1
ATOM 731 O O . PHE A 1 91 ? 7.894 4.737 -12.614 1.00 77.69 91 PHE A O 1
ATOM 738 N N . TRP A 1 92 ? 8.875 4.681 -14.633 1.00 73.81 92 TRP A N 1
ATOM 739 C CA . TRP A 1 92 ? 8.067 5.762 -15.193 1.00 73.81 92 TRP A CA 1
ATOM 740 C C . TRP A 1 92 ? 6.581 5.427 -15.254 1.00 73.81 92 TRP A C 1
ATOM 742 O O . TRP A 1 92 ? 5.756 6.262 -14.888 1.00 73.81 92 TRP A O 1
ATOM 752 N N . ILE A 1 93 ? 6.231 4.198 -15.633 1.00 80.00 93 ILE A N 1
ATOM 753 C CA . ILE A 1 93 ? 4.842 3.727 -15.594 1.00 80.00 93 ILE A CA 1
ATOM 754 C C . ILE A 1 93 ? 4.300 3.799 -14.166 1.00 80.00 93 ILE A C 1
ATOM 756 O O . ILE A 1 93 ? 3.207 4.318 -13.957 1.00 80.00 93 ILE A O 1
ATOM 760 N N . THR A 1 94 ? 5.071 3.349 -13.174 1.00 78.56 94 THR A N 1
ATOM 761 C CA . THR A 1 94 ? 4.672 3.414 -11.762 1.00 78.56 94 THR A CA 1
ATOM 762 C C . THR A 1 94 ? 4.417 4.851 -11.326 1.00 78.56 94 THR A C 1
ATOM 764 O O . THR A 1 94 ? 3.391 5.122 -10.700 1.00 78.56 94 THR A O 1
ATOM 767 N N . VAL A 1 95 ? 5.303 5.781 -11.690 1.00 77.81 95 VAL A N 1
ATOM 768 C CA . VAL A 1 95 ? 5.151 7.209 -11.388 1.00 77.81 95 VAL A CA 1
ATOM 769 C C . VAL A 1 95 ? 3.892 7.781 -12.042 1.00 77.81 95 VAL A C 1
ATOM 771 O O . VAL A 1 95 ? 3.100 8.420 -11.354 1.00 77.81 95 VAL A O 1
ATOM 774 N N . ILE A 1 96 ? 3.678 7.528 -13.336 1.00 78.75 96 ILE A N 1
ATOM 775 C CA . ILE A 1 96 ? 2.532 8.053 -14.094 1.00 78.75 96 ILE A CA 1
ATOM 776 C C . ILE A 1 96 ? 1.218 7.503 -13.538 1.00 78.75 96 ILE A C 1
ATOM 778 O O . ILE A 1 96 ? 0.314 8.279 -13.232 1.00 78.75 96 ILE A O 1
ATOM 782 N N . VAL A 1 97 ? 1.118 6.182 -13.362 1.00 81.00 97 VAL A N 1
ATOM 783 C CA . VAL A 1 97 ? -0.088 5.525 -12.840 1.00 81.00 97 VAL A CA 1
ATOM 784 C C . VAL A 1 97 ? -0.386 6.022 -11.429 1.00 81.00 97 VAL A C 1
ATOM 786 O O . VAL A 1 97 ? -1.500 6.460 -11.157 1.00 81.00 97 VAL A O 1
ATOM 789 N N . THR A 1 98 ? 0.615 6.042 -10.546 1.00 77.19 98 THR A N 1
ATOM 790 C CA . THR A 1 98 ? 0.444 6.536 -9.172 1.00 77.19 98 THR A CA 1
ATOM 791 C C . THR A 1 98 ? -0.008 7.996 -9.160 1.00 77.19 98 THR A C 1
ATOM 793 O O . THR A 1 98 ? -0.937 8.338 -8.434 1.00 77.19 98 THR A O 1
ATOM 796 N N . ALA A 1 99 ? 0.604 8.861 -9.974 1.00 77.56 99 ALA A N 1
ATOM 797 C CA . ALA A 1 99 ? 0.252 10.277 -10.041 1.00 77.56 99 ALA A CA 1
ATOM 798 C C . ALA A 1 99 ? -1.167 10.506 -10.583 1.00 77.56 99 ALA A C 1
ATOM 800 O O . ALA A 1 99 ? -1.895 11.351 -10.053 1.00 77.56 99 ALA A O 1
ATOM 801 N N . LEU A 1 100 ? -1.573 9.751 -11.606 1.00 82.25 100 LEU A N 1
ATOM 802 C CA . LEU A 1 100 ? -2.903 9.847 -12.198 1.00 82.25 100 LEU A CA 1
ATOM 803 C C . LEU A 1 100 ? -3.979 9.391 -11.208 1.00 82.25 100 LEU A C 1
ATOM 805 O O . LEU A 1 100 ? -4.891 10.157 -10.902 1.00 82.25 100 LEU A O 1
ATOM 809 N N . PHE A 1 101 ? -3.834 8.192 -10.638 1.00 79.06 101 PHE A N 1
ATOM 810 C CA . PHE A 1 101 ? -4.791 7.671 -9.662 1.00 79.06 101 PHE A CA 1
ATOM 811 C C . PHE A 1 101 ? -4.857 8.530 -8.400 1.00 79.06 101 PHE A C 1
ATOM 813 O O . PHE A 1 101 ? -5.949 8.800 -7.900 1.00 79.06 101 PHE A O 1
ATOM 820 N N . TRP A 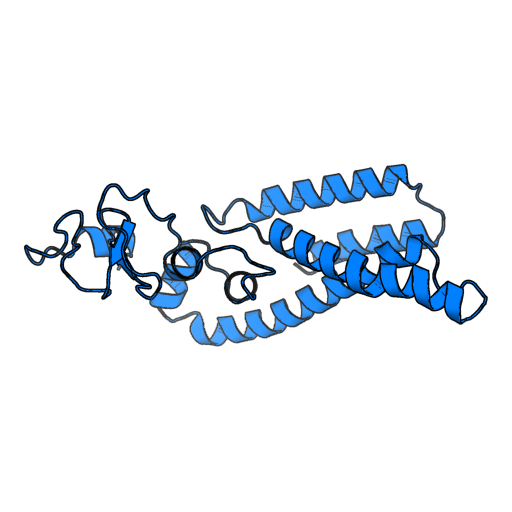1 102 ? -3.711 9.003 -7.905 1.00 77.44 102 TRP A N 1
ATOM 821 C CA . TRP A 1 102 ? -3.680 9.922 -6.773 1.00 77.44 102 TRP A CA 1
ATOM 822 C C . TRP A 1 102 ? -4.447 11.207 -7.082 1.00 77.44 102 TRP A C 1
ATOM 824 O O . TRP A 1 102 ? -5.252 11.631 -6.263 1.00 77.44 102 TRP A O 1
ATOM 834 N N . THR A 1 103 ? -4.254 11.798 -8.266 1.00 79.50 103 THR A N 1
ATOM 835 C CA . THR A 1 103 ? -4.975 13.012 -8.678 1.00 79.50 103 THR A CA 1
ATOM 836 C C . THR A 1 103 ? -6.483 12.771 -8.726 1.00 79.50 103 THR A C 1
ATOM 838 O O . THR A 1 103 ? -7.243 13.541 -8.141 1.00 79.50 103 THR A O 1
ATOM 841 N N . CYS A 1 104 ? -6.927 11.684 -9.362 1.00 81.88 104 CYS A N 1
ATOM 842 C CA . CYS A 1 104 ? -8.346 11.328 -9.434 1.00 81.88 104 CYS A CA 1
ATOM 843 C C . CYS A 1 104 ? -8.965 11.159 -8.040 1.00 81.88 104 CYS A C 1
ATOM 845 O O . CYS A 1 104 ? -10.036 11.697 -7.760 1.00 81.88 104 CYS A O 1
ATOM 847 N N . LEU A 1 105 ? -8.275 10.452 -7.146 1.00 80.62 105 LEU A N 1
ATOM 848 C CA . LEU A 1 105 ? -8.776 10.208 -5.798 1.00 80.62 105 LEU A CA 1
ATOM 849 C C . LEU A 1 105 ? -8.655 11.426 -4.895 1.00 80.62 105 LEU A C 1
ATOM 851 O O . LEU A 1 105 ? -9.513 11.608 -4.045 1.00 80.62 105 LEU A O 1
ATOM 855 N N . TRP A 1 106 ? -7.674 12.301 -5.105 1.00 80.75 106 TRP A N 1
ATOM 856 C CA . TRP A 1 106 ? -7.613 13.594 -4.433 1.00 80.75 106 TRP A CA 1
ATOM 857 C C . TRP A 1 106 ? -8.875 14.410 -4.722 1.00 80.75 106 TRP A C 1
ATOM 859 O O . TRP A 1 106 ? -9.521 14.887 -3.790 1.00 80.75 106 TRP A O 1
ATOM 869 N N . PHE A 1 107 ? -9.296 14.498 -5.987 1.00 82.25 107 PHE A N 1
ATOM 870 C CA . PHE A 1 107 ? -10.571 15.135 -6.328 1.00 82.25 107 PHE A CA 1
ATOM 871 C C . PHE A 1 107 ? -11.762 14.433 -5.666 1.00 82.25 107 PHE A C 1
ATOM 873 O O . PHE A 1 107 ? -12.628 15.111 -5.119 1.00 82.25 107 PHE A O 1
ATOM 880 N N . GLY A 1 108 ? -11.770 13.097 -5.620 1.00 80.75 108 GLY A N 1
ATOM 881 C CA . GLY A 1 108 ? -12.771 12.334 -4.868 1.00 80.75 108 GLY A CA 1
ATOM 882 C C . GLY A 1 108 ? -12.800 12.685 -3.374 1.00 80.75 108 GLY A C 1
ATOM 883 O O . GLY A 1 108 ? -13.870 12.907 -2.811 1.00 80.75 108 GLY A O 1
ATOM 884 N N . THR A 1 109 ? -11.635 12.834 -2.734 1.00 80.69 109 THR A N 1
ATOM 885 C CA . THR A 1 109 ? -11.547 13.192 -1.309 1.00 80.69 109 THR A CA 1
ATOM 886 C C . THR A 1 109 ? -12.094 14.580 -1.005 1.00 80.69 109 THR A C 1
ATOM 888 O O . THR A 1 109 ? -12.565 14.798 0.105 1.00 80.69 109 THR A O 1
ATOM 891 N N . LEU A 1 110 ? -12.096 15.511 -1.968 1.00 85.62 110 LEU A N 1
ATOM 892 C CA . LEU A 1 110 ? -12.708 16.830 -1.773 1.00 85.62 110 LEU A CA 1
ATOM 893 C C . LEU A 1 110 ? -14.224 16.738 -1.557 1.00 85.62 110 LEU A C 1
ATOM 895 O O . LEU A 1 110 ? -14.772 17.575 -0.846 1.00 85.62 110 LEU A O 1
ATOM 899 N N . ILE A 1 111 ? -14.879 15.718 -2.121 1.00 86.19 111 ILE A N 1
ATOM 900 C CA . ILE A 1 111 ? -16.326 15.500 -1.998 1.00 86.19 111 ILE A CA 1
ATOM 901 C C . ILE A 1 111 ? -16.679 15.021 -0.583 1.00 86.19 111 ILE A C 1
ATOM 903 O O . ILE A 1 111 ? -17.643 15.495 0.008 1.00 86.19 111 ILE A O 1
ATOM 907 N N . VAL A 1 112 ? -15.866 14.124 -0.019 1.00 84.62 112 VAL A N 1
ATOM 908 C CA . VAL A 1 112 ? -16.097 13.505 1.303 1.00 84.62 112 VAL A CA 1
ATOM 909 C C . VAL A 1 112 ? -15.346 14.199 2.443 1.00 84.62 112 VAL A C 1
ATOM 911 O O . VAL A 1 112 ? -15.432 13.788 3.592 1.00 84.62 112 VAL A O 1
ATOM 914 N N . ARG A 1 113 ? -14.616 15.287 2.166 1.00 84.88 113 ARG A N 1
ATOM 915 C CA . ARG A 1 113 ? -13.743 15.955 3.149 1.00 84.88 113 ARG A CA 1
ATOM 916 C C . ARG A 1 113 ? -14.477 16.440 4.402 1.00 84.88 113 ARG A C 1
ATOM 918 O O . ARG A 1 113 ? -13.873 16.523 5.473 1.00 84.88 113 ARG A O 1
ATOM 925 N N . ASN A 1 114 ? -15.746 16.805 4.252 1.00 87.56 114 ASN A N 1
ATOM 926 C CA . ASN A 1 114 ? -16.570 17.335 5.337 1.00 87.56 114 ASN A CA 1
ATOM 927 C C . ASN A 1 114 ? -17.326 16.244 6.105 1.00 87.56 114 ASN A C 1
ATOM 929 O O . ASN A 1 114 ? -17.998 16.568 7.077 1.00 87.56 114 ASN A O 1
ATOM 933 N N . ASP A 1 115 ? -17.222 14.983 5.686 1.00 86.44 115 ASP A N 1
ATOM 934 C CA . ASP A 1 115 ? -17.828 13.859 6.389 1.00 86.44 115 ASP A CA 1
ATOM 935 C C . ASP A 1 115 ? -17.038 13.563 7.685 1.00 86.44 115 ASP A C 1
ATOM 937 O O . ASP A 1 115 ? -15.820 13.339 7.615 1.00 86.44 115 ASP A O 1
ATOM 941 N N . PRO A 1 116 ? -17.683 13.586 8.869 1.00 82.75 116 PRO A N 1
ATOM 942 C CA . PRO A 1 116 ? -17.040 13.249 10.136 1.00 82.75 116 PRO A CA 1
ATOM 943 C C . PRO A 1 116 ? -16.378 11.867 10.129 1.00 82.75 116 PRO A C 1
ATOM 945 O O . PRO A 1 116 ? -15.255 11.738 10.620 1.00 82.75 116 PRO A O 1
ATOM 948 N N . GLU A 1 117 ? -17.012 10.861 9.515 1.00 80.31 117 GLU A N 1
ATOM 949 C CA . GLU A 1 117 ? -16.473 9.498 9.448 1.00 80.31 117 GLU A CA 1
ATOM 950 C C . GLU A 1 117 ? -15.189 9.463 8.613 1.00 80.31 117 GLU A C 1
ATOM 952 O O . GLU A 1 117 ? -14.184 8.855 8.998 1.00 80.31 117 GLU A O 1
ATOM 957 N N . TYR A 1 118 ? -15.171 10.199 7.497 1.00 84.19 118 TYR A N 1
ATOM 958 C CA . TYR A 1 118 ? -13.978 10.336 6.666 1.00 84.19 118 TYR A CA 1
ATOM 959 C C . TYR A 1 118 ? -12.841 11.039 7.413 1.00 84.19 118 TYR A C 1
ATOM 961 O O . TYR A 1 118 ? -11.695 10.585 7.370 1.00 84.19 118 TYR A O 1
ATOM 969 N N . GLN A 1 119 ? -13.129 12.150 8.099 1.00 84.50 119 GLN A N 1
ATOM 970 C CA . GLN A 1 119 ? -12.107 12.891 8.844 1.00 84.50 119 GLN A CA 1
ATOM 971 C C . GLN A 1 119 ? -11.490 12.036 9.939 1.00 84.50 119 GLN A C 1
ATOM 973 O O . GLN A 1 119 ? -10.277 12.060 10.149 1.00 84.50 119 GLN A O 1
ATOM 978 N N . GLN A 1 120 ? -12.323 11.273 10.625 1.00 78.81 120 GLN A N 1
ATOM 979 C CA . GLN A 1 120 ? -11.902 10.364 11.660 1.00 78.81 120 GLN A CA 1
ATOM 980 C C . GLN A 1 120 ? -11.016 9.245 11.102 1.00 78.81 120 GLN A C 1
ATOM 982 O O . GLN A 1 120 ? -9.907 9.029 11.592 1.00 78.81 120 GLN A O 1
ATOM 987 N N . TRP A 1 121 ? -11.449 8.589 10.027 1.00 82.81 121 TRP A N 1
ATOM 988 C CA . TRP A 1 121 ? -10.652 7.577 9.344 1.00 82.81 121 TRP A CA 1
ATOM 989 C C . TRP A 1 121 ? -9.305 8.139 8.857 1.00 82.81 121 TRP A C 1
ATOM 991 O O . TRP A 1 121 ? -8.256 7.529 9.081 1.00 82.81 121 TRP A O 1
ATOM 1001 N N . ALA A 1 122 ? -9.292 9.349 8.292 1.00 83.69 122 ALA A N 1
ATOM 1002 C CA . ALA A 1 122 ? -8.072 10.024 7.858 1.00 83.69 122 ALA A CA 1
ATOM 1003 C C . ALA A 1 122 ? -7.119 10.336 9.030 1.00 83.69 122 ALA A C 1
ATOM 1005 O O . ALA A 1 122 ? -5.905 10.173 8.890 1.00 83.69 122 ALA A O 1
ATOM 1006 N N . ARG A 1 123 ? -7.640 10.710 10.212 1.00 80.00 123 ARG A N 1
ATOM 1007 C CA . ARG A 1 123 ? -6.832 10.909 11.436 1.00 80.00 123 ARG A CA 1
ATOM 1008 C C . ARG A 1 123 ? -6.145 9.622 11.903 1.00 80.00 123 ARG A C 1
ATOM 1010 O O . ARG A 1 123 ? -5.071 9.701 12.487 1.00 80.00 123 ARG A O 1
ATOM 1017 N N . THR A 1 124 ? -6.703 8.448 11.595 1.00 76.12 124 THR A N 1
ATOM 1018 C CA . THR A 1 124 ? -6.066 7.140 11.868 1.00 76.12 124 THR A CA 1
ATOM 1019 C C . THR A 1 124 ? -5.022 6.717 10.820 1.00 76.12 124 THR A C 1
ATOM 1021 O O . THR A 1 124 ? -4.591 5.564 10.797 1.00 76.12 124 THR A O 1
ATOM 1024 N N . GLY A 1 125 ? -4.619 7.617 9.914 1.00 80.31 125 GLY A N 1
ATOM 1025 C CA . GLY A 1 125 ? -3.660 7.321 8.841 1.00 80.31 125 GLY A CA 1
ATOM 1026 C C . GLY A 1 125 ? -4.286 6.691 7.590 1.00 80.31 125 GLY A C 1
ATOM 1027 O O . GLY A 1 125 ? -3.563 6.174 6.723 1.00 80.31 125 GLY A O 1
ATOM 1028 N N . GLY A 1 126 ? -5.619 6.724 7.493 1.00 84.12 126 GLY A N 1
ATOM 1029 C CA . GLY A 1 126 ? -6.372 6.290 6.322 1.00 84.12 126 GLY A CA 1
ATOM 1030 C C . GLY A 1 126 ? -6.009 7.092 5.072 1.00 84.12 126 GLY A C 1
ATOM 1031 O O . GLY A 1 126 ? -5.858 8.313 5.121 1.00 84.12 126 GLY A O 1
ATOM 1032 N N . HIS A 1 127 ? -5.839 6.409 3.939 1.00 83.31 127 HIS A N 1
ATOM 1033 C CA . HIS A 1 127 ? -5.565 7.053 2.658 1.00 83.31 127 HIS A CA 1
ATOM 1034 C C . HIS A 1 127 ? -6.324 6.383 1.513 1.00 83.31 127 HIS A C 1
ATOM 1036 O O . HIS A 1 127 ? -6.116 5.209 1.215 1.00 83.31 127 HIS A O 1
ATOM 1042 N N . TYR A 1 128 ? -7.140 7.167 0.796 1.00 79.69 128 TYR A N 1
ATOM 1043 C CA . TYR A 1 128 ? -8.153 6.626 -0.124 1.00 79.69 128 TYR A CA 1
ATOM 1044 C C . TYR A 1 128 ? -7.533 5.807 -1.250 1.00 79.69 128 TYR A C 1
ATOM 1046 O O . TYR A 1 128 ? -7.989 4.713 -1.547 1.00 79.69 128 TYR A O 1
ATOM 1054 N N . PHE A 1 129 ? -6.430 6.291 -1.824 1.00 81.56 129 PHE A N 1
ATOM 1055 C CA . PHE A 1 129 ? -5.692 5.526 -2.827 1.00 81.56 129 PHE A CA 1
ATOM 1056 C C . PHE A 1 129 ? -5.096 4.233 -2.273 1.00 81.56 129 PHE A C 1
ATOM 1058 O O . PHE A 1 129 ? -5.439 3.157 -2.740 1.00 81.56 129 PHE A O 1
ATOM 1065 N N . TRP A 1 130 ? -4.226 4.317 -1.268 1.00 83.25 130 TRP A N 1
ATOM 1066 C CA . TRP A 1 130 ? -3.456 3.161 -0.816 1.00 83.25 130 TRP A CA 1
ATOM 1067 C C . TRP A 1 130 ? -4.308 2.068 -0.163 1.00 83.25 130 TRP A C 1
ATOM 1069 O O . TRP A 1 130 ? -4.006 0.888 -0.331 1.00 83.25 130 TRP A O 1
ATOM 1079 N N . ASP A 1 131 ? -5.385 2.434 0.533 1.00 84.88 131 ASP A N 1
ATOM 1080 C CA . ASP A 1 131 ? -6.205 1.483 1.297 1.00 84.88 131 ASP A CA 1
ATOM 1081 C C . ASP A 1 131 ? -7.286 0.790 0.460 1.00 84.88 131 ASP A C 1
ATOM 1083 O O . ASP A 1 131 ? -7.784 -0.266 0.851 1.00 84.88 131 ASP A O 1
ATOM 1087 N N . THR A 1 132 ? -7.602 1.320 -0.725 1.00 83.06 132 THR A N 1
ATOM 1088 C CA . THR A 1 132 ? -8.561 0.707 -1.665 1.00 83.06 132 THR A CA 1
ATOM 1089 C C . THR A 1 132 ? -7.902 -0.234 -2.671 1.00 83.06 132 THR A C 1
ATOM 1091 O O . THR A 1 132 ? -8.592 -0.936 -3.409 1.00 83.06 132 THR A O 1
ATOM 1094 N N . LEU A 1 133 ? -6.567 -0.308 -2.694 1.00 84.50 133 LEU A N 1
ATOM 1095 C CA . LEU A 1 133 ? -5.856 -1.197 -3.609 1.00 84.50 133 LEU A CA 1
ATOM 1096 C C . LEU A 1 133 ? -6.129 -2.680 -3.295 1.00 84.50 133 LEU A C 1
ATOM 1098 O O . LEU A 1 133 ? -6.263 -3.056 -2.125 1.00 84.50 133 LEU A O 1
ATOM 1102 N N . PRO A 1 134 ? -6.148 -3.564 -4.309 1.00 84.19 134 PRO A N 1
ATOM 1103 C CA . PRO A 1 134 ? -6.323 -5.000 -4.106 1.00 84.19 134 PRO A CA 1
ATOM 1104 C C . PRO A 1 134 ? -5.311 -5.592 -3.120 1.00 84.19 134 PRO A C 1
ATOM 1106 O O . PRO A 1 134 ? -4.185 -5.100 -2.999 1.00 84.19 134 PRO A O 1
ATOM 1109 N N . ARG A 1 135 ? -5.679 -6.701 -2.463 1.00 83.44 135 ARG A N 1
ATOM 1110 C CA . ARG A 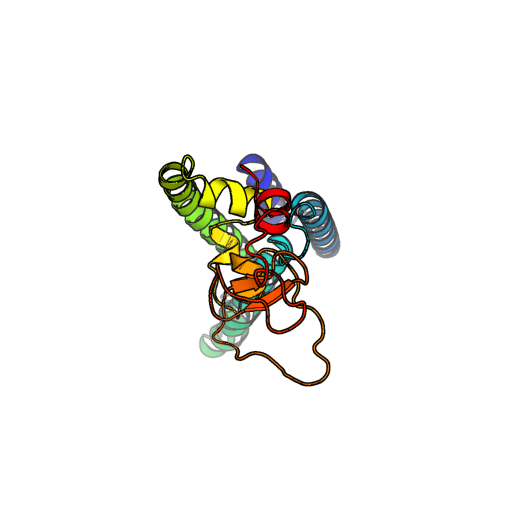1 135 ? -4.859 -7.349 -1.419 1.00 83.44 135 ARG A CA 1
ATOM 1111 C C . ARG A 1 135 ? -3.455 -7.761 -1.884 1.00 83.44 135 ARG A C 1
ATOM 1113 O O . ARG A 1 135 ? -2.514 -7.808 -1.098 1.00 83.44 135 ARG A O 1
ATOM 1120 N N . VAL A 1 136 ? -3.307 -8.025 -3.182 1.00 82.69 136 VAL A N 1
ATOM 1121 C CA . VAL A 1 136 ? -2.016 -8.334 -3.816 1.00 82.69 136 VAL A CA 1
ATOM 1122 C C . VAL A 1 136 ? -1.031 -7.165 -3.676 1.00 82.69 136 VAL A C 1
ATOM 1124 O O . VAL A 1 136 ? 0.159 -7.377 -3.442 1.00 82.69 136 VAL A O 1
ATOM 1127 N N . LEU A 1 137 ? -1.525 -5.927 -3.773 1.00 81.56 137 LEU A N 1
ATOM 1128 C CA . LEU A 1 137 ? -0.713 -4.713 -3.688 1.00 81.56 137 LEU A CA 1
ATOM 1129 C C . LEU A 1 137 ? -0.638 -4.182 -2.256 1.00 81.56 137 LEU A C 1
ATOM 1131 O O . LEU A 1 137 ? 0.460 -3.933 -1.759 1.00 81.56 137 LEU A O 1
ATOM 1135 N N . ASN A 1 138 ? -1.784 -4.062 -1.582 1.00 87.94 138 ASN A N 1
ATOM 1136 C CA . ASN A 1 138 ? -1.852 -3.691 -0.173 1.00 87.94 138 ASN A CA 1
ATOM 1137 C C . ASN A 1 138 ? -2.203 -4.933 0.674 1.00 87.94 138 ASN A C 1
ATOM 1139 O O . ASN A 1 138 ? -3.342 -5.384 0.630 1.00 87.94 138 ASN A O 1
ATOM 1143 N N . PRO A 1 139 ? -1.276 -5.509 1.453 1.00 85.62 139 PRO A N 1
ATOM 1144 C CA . PRO A 1 139 ? -1.542 -6.728 2.215 1.00 85.62 139 PRO A CA 1
ATOM 1145 C C . PRO A 1 139 ? -2.461 -6.523 3.428 1.00 85.62 139 PRO A C 1
ATOM 1147 O O . PRO A 1 139 ? -2.886 -7.522 4.013 1.00 85.62 139 PRO A O 1
ATOM 1150 N N . ASP A 1 140 ? -2.762 -5.275 3.804 1.00 86.38 140 ASP A N 1
ATOM 1151 C CA . ASP A 1 140 ? -3.599 -4.962 4.961 1.00 86.38 140 ASP A CA 1
ATOM 1152 C C . ASP A 1 140 ? -4.960 -5.656 4.848 1.00 86.38 140 ASP A C 1
ATOM 1154 O O . ASP A 1 140 ? -5.575 -5.685 3.775 1.00 86.38 140 ASP A O 1
ATOM 1158 N N . SER A 1 141 ? -5.444 -6.203 5.963 1.00 82.38 141 SER A N 1
ATOM 1159 C CA . SER A 1 141 ? -6.806 -6.726 6.057 1.00 82.38 141 SER A CA 1
ATOM 1160 C C . SER A 1 141 ? -7.823 -5.587 5.984 1.00 82.38 141 SER A C 1
ATOM 1162 O O . SER A 1 141 ? -7.508 -4.437 6.294 1.00 82.38 141 SER A O 1
ATOM 1164 N N . GLU A 1 142 ? -9.070 -5.898 5.627 1.00 78.88 142 GLU A N 1
ATOM 1165 C CA . GLU A 1 142 ? -10.166 -4.916 5.671 1.00 78.88 142 GLU A CA 1
ATOM 1166 C C . GLU A 1 142 ? -10.309 -4.285 7.059 1.00 78.88 142 GLU A C 1
ATOM 1168 O O . GLU A 1 142 ? -10.574 -3.095 7.176 1.00 78.88 142 GLU A O 1
ATOM 1173 N N . LEU A 1 143 ? -10.021 -5.054 8.109 1.00 79.31 143 LEU A N 1
ATOM 1174 C CA . LEU A 1 143 ? -10.012 -4.586 9.488 1.00 79.31 143 LEU A CA 1
ATOM 1175 C C . LEU A 1 143 ? -8.984 -3.463 9.718 1.00 79.31 143 LEU A C 1
ATOM 1177 O O . LEU A 1 143 ? -9.315 -2.422 10.278 1.00 79.31 143 LEU A O 1
ATOM 1181 N N . ILE A 1 144 ? -7.749 -3.639 9.234 1.00 84.06 144 ILE A N 1
ATOM 1182 C CA . ILE A 1 144 ? -6.696 -2.615 9.326 1.00 84.06 144 ILE A CA 1
ATOM 1183 C C . ILE A 1 144 ? -7.039 -1.418 8.430 1.00 84.06 144 ILE A C 1
ATOM 1185 O O . ILE A 1 144 ? -6.846 -0.271 8.828 1.00 84.06 144 ILE A O 1
ATOM 1189 N N . ARG A 1 145 ? -7.595 -1.661 7.238 1.00 80.94 145 ARG A N 1
ATOM 1190 C CA . ARG A 1 145 ? -7.958 -0.604 6.280 1.00 80.94 145 ARG A CA 1
ATOM 1191 C C . ARG A 1 145 ? -9.126 0.259 6.762 1.00 80.94 145 ARG A C 1
ATOM 1193 O O . ARG A 1 145 ? -9.098 1.478 6.580 1.00 80.94 145 ARG A O 1
ATOM 1200 N N . ASN A 1 146 ? -10.121 -0.338 7.402 1.00 77.31 146 ASN A N 1
ATOM 120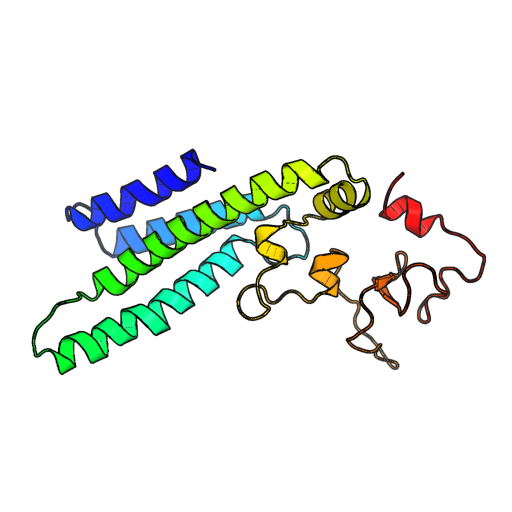1 C CA . ASN A 1 146 ? -11.315 0.365 7.862 1.00 77.31 146 ASN A CA 1
ATOM 1202 C C . ASN A 1 146 ? -11.113 0.918 9.275 1.00 77.31 146 ASN A C 1
ATOM 1204 O O . ASN A 1 146 ? -11.359 2.095 9.513 1.00 77.31 146 ASN A O 1
ATOM 1208 N N . GLY A 1 147 ? -10.604 0.094 10.193 1.00 72.25 147 GLY A N 1
ATOM 1209 C CA . GLY A 1 147 ? -10.460 0.440 11.606 1.00 72.25 147 GLY A CA 1
ATOM 1210 C C . GLY A 1 147 ? -9.133 1.100 11.971 1.00 72.25 147 GLY A C 1
ATOM 1211 O O . GLY A 1 147 ? -9.083 1.856 12.933 1.00 72.25 147 GLY A O 1
ATOM 1212 N N . GLY A 1 148 ? -8.055 0.869 11.214 1.00 75.19 148 GLY A N 1
ATOM 1213 C CA . GLY A 1 148 ? -6.737 1.445 11.509 1.00 75.19 148 GLY A CA 1
ATOM 1214 C C . GLY A 1 148 ? -5.999 0.794 12.683 1.00 75.19 148 GLY A C 1
ATOM 1215 O O . GLY A 1 148 ? -5.012 1.355 13.156 1.00 75.19 148 GLY A O 1
ATOM 1216 N N . PHE A 1 149 ? -6.437 -0.378 13.155 1.00 77.94 149 PHE A N 1
ATOM 1217 C CA . PHE A 1 149 ? -5.825 -1.068 14.294 1.00 77.94 149 PHE A CA 1
ATOM 1218 C C . PHE A 1 149 ? -5.458 -2.514 13.966 1.00 77.94 149 PHE A C 1
ATOM 1220 O O . PHE A 1 149 ? -6.205 -3.215 13.278 1.00 77.94 149 PHE A O 1
ATOM 1227 N N . ALA A 1 150 ? -4.330 -2.984 14.511 1.00 77.06 150 ALA A N 1
ATOM 1228 C CA . ALA A 1 150 ? -3.991 -4.399 14.441 1.00 77.06 150 ALA A CA 1
ATOM 1229 C C . ALA A 1 150 ? -4.979 -5.239 15.237 1.00 77.06 150 ALA A C 1
ATOM 1231 O O . ALA A 1 150 ? -5.420 -4.880 16.331 1.00 77.06 150 ALA A O 1
ATOM 1232 N N . GLU A 1 151 ? -5.273 -6.397 14.668 1.00 77.19 151 GLU A N 1
ATOM 1233 C CA . GLU A 1 151 ? -6.072 -7.407 15.322 1.00 77.19 151 GLU A CA 1
ATOM 1234 C C . GLU A 1 151 ? -5.273 -8.057 16.462 1.00 77.19 151 GLU A C 1
ATOM 1236 O O . GLU A 1 151 ? -4.110 -8.425 16.263 1.00 77.19 151 GLU A O 1
ATOM 1241 N N . PRO A 1 152 ? -5.854 -8.198 17.664 1.00 82.94 152 PRO A N 1
ATOM 1242 C CA . PRO A 1 152 ? -5.179 -8.874 18.757 1.00 82.94 152 PRO A CA 1
ATOM 1243 C C . PRO A 1 152 ? -5.100 -10.377 18.483 1.00 82.94 152 PRO A C 1
ATOM 1245 O O . PRO A 1 152 ? -6.027 -10.971 17.933 1.00 82.94 152 PRO A O 1
ATOM 1248 N N . THR A 1 153 ? -4.045 -11.030 18.969 1.00 84.50 153 THR A N 1
ATOM 1249 C CA . THR A 1 153 ? -3.972 -12.494 18.938 1.00 84.50 153 THR A CA 1
ATOM 1250 C C . THR A 1 153 ? -5.129 -13.089 19.747 1.00 84.50 153 THR A C 1
ATOM 1252 O O . THR A 1 153 ? -5.410 -12.669 20.882 1.00 84.50 153 THR A O 1
ATOM 1255 N N . TYR A 1 154 ? -5.829 -14.051 19.147 1.00 84.12 154 TYR A N 1
ATOM 1256 C CA . TYR A 1 154 ? -6.937 -14.762 19.774 1.00 84.12 154 TYR A CA 1
ATOM 1257 C C . TYR A 1 154 ? -6.449 -16.052 20.428 1.00 84.12 154 TYR A C 1
ATOM 1259 O O . TYR A 1 154 ? -5.699 -16.821 19.833 1.00 84.12 154 TYR A O 1
ATOM 1267 N N . SER A 1 155 ? -6.906 -16.295 21.653 1.00 82.19 155 SER A N 1
ATOM 1268 C CA . SER A 1 155 ? -6.749 -17.562 22.364 1.00 82.19 155 SER A CA 1
ATOM 1269 C C . SER A 1 155 ? -8.141 -18.162 22.571 1.00 82.19 155 SER A C 1
ATOM 1271 O O . SER A 1 155 ? -8.916 -17.635 23.369 1.00 82.19 155 SER A O 1
ATOM 1273 N N . GLY A 1 156 ? -8.477 -19.226 21.840 1.00 86.75 156 GLY A N 1
ATOM 1274 C CA . GLY A 1 156 ? -9.802 -19.854 21.885 1.00 86.75 156 GLY A CA 1
ATOM 1275 C C . GLY A 1 156 ? -10.657 -19.488 20.674 1.00 86.75 156 GLY A C 1
ATOM 1276 O O . GLY A 1 156 ? -10.333 -19.886 19.558 1.00 86.75 156 GLY A O 1
ATOM 1277 N N . PHE A 1 157 ? -11.754 -18.758 20.890 1.00 87.06 157 PHE A N 1
ATOM 1278 C CA . PHE A 1 157 ? -12.645 -18.342 19.806 1.00 87.06 157 PHE A CA 1
ATOM 1279 C C . PHE A 1 157 ? -11.930 -17.392 18.837 1.00 87.06 157 PHE A C 1
ATOM 1281 O O . PHE A 1 157 ? -11.409 -16.350 19.242 1.00 87.06 157 PHE A O 1
ATOM 1288 N N . VAL A 1 158 ? -11.925 -17.765 17.557 1.00 88.31 158 VAL A N 1
ATOM 1289 C CA . VAL A 1 158 ? -11.442 -16.932 16.456 1.00 88.31 158 VAL A CA 1
ATOM 1290 C C . VAL A 1 158 ? -12.668 -16.382 15.726 1.00 88.31 158 VAL A C 1
ATOM 1292 O O . VAL A 1 158 ? -13.436 -17.172 15.171 1.00 88.31 158 VAL A O 1
ATOM 1295 N N . PRO A 1 159 ? -12.890 -15.058 15.737 1.00 86.38 159 PRO A N 1
ATOM 1296 C CA . PRO A 1 159 ? -14.048 -14.464 15.090 1.00 86.38 159 PRO A CA 1
ATOM 1297 C C . PRO A 1 159 ? -13.987 -14.651 13.561 1.00 86.38 159 PRO A C 1
ATOM 1299 O O . PRO A 1 159 ? -12.898 -14.582 12.979 1.00 86.38 159 PRO A O 1
ATOM 1302 N N . PRO A 1 160 ? -15.138 -14.854 12.893 1.00 87.00 160 PRO A N 1
ATOM 1303 C CA . PRO A 1 160 ? -15.216 -15.002 11.439 1.00 87.00 160 PRO A CA 1
ATOM 1304 C C . PRO A 1 160 ? -14.542 -13.867 10.651 1.00 87.00 160 PRO A C 1
ATOM 1306 O O . PRO A 1 160 ? -14.500 -12.722 11.101 1.00 87.00 160 PRO A O 1
ATOM 1309 N N . GLU A 1 161 ? -14.034 -14.165 9.448 1.00 83.75 161 GLU A N 1
ATOM 1310 C CA . GLU A 1 161 ? -13.386 -13.178 8.557 1.00 83.75 161 GLU A CA 1
ATOM 1311 C C . GLU A 1 161 ? -14.319 -12.084 8.035 1.00 83.75 161 GLU A C 1
ATOM 1313 O O . GLU A 1 161 ? -13.859 -10.983 7.753 1.00 83.75 161 GLU A O 1
ATOM 1318 N N . ASN A 1 162 ? -15.623 -12.351 7.953 1.00 84.88 162 ASN A N 1
ATOM 1319 C CA . ASN A 1 162 ? -16.612 -11.399 7.447 1.00 84.88 162 ASN A CA 1
ATOM 1320 C C . ASN A 1 162 ? -17.031 -10.323 8.464 1.00 84.88 162 ASN A C 1
ATOM 1322 O O . ASN A 1 162 ? -17.814 -9.442 8.121 1.00 84.88 162 ASN A O 1
ATOM 1326 N N . TRP A 1 163 ? -16.567 -10.392 9.713 1.00 86.44 163 TRP A N 1
ATOM 1327 C CA . TRP A 1 163 ? -16.822 -9.341 10.694 1.00 86.44 163 TRP A CA 1
ATOM 1328 C C . TRP A 1 163 ? -15.832 -8.190 10.467 1.00 86.44 163 TRP A C 1
ATOM 1330 O O . TRP A 1 163 ? -14.627 -8.335 10.644 1.00 86.44 163 TRP A O 1
ATOM 1340 N N . THR A 1 164 ? -16.322 -7.028 10.053 1.00 82.06 164 THR A N 1
ATOM 1341 C CA . THR A 1 164 ? -15.461 -5.914 9.612 1.00 82.06 164 THR A CA 1
ATOM 1342 C C . THR A 1 164 ? -15.255 -4.836 10.677 1.00 82.06 164 THR A C 1
ATOM 1344 O O . THR A 1 164 ? -14.467 -3.913 10.467 1.00 82.06 164 THR A O 1
ATOM 1347 N N . HIS A 1 165 ? -15.921 -4.949 11.829 1.00 83.94 165 HIS A N 1
ATOM 1348 C CA . HIS A 1 165 ? -15.858 -3.975 12.918 1.00 83.94 165 HIS A CA 1
ATOM 1349 C C . HIS A 1 165 ? -14.886 -4.406 14.026 1.00 83.94 165 HIS A C 1
ATOM 1351 O O . HIS A 1 165 ? -14.631 -5.594 14.231 1.00 83.94 165 HIS A O 1
ATOM 1357 N N . GLN A 1 166 ? -14.357 -3.431 14.773 1.00 85.50 166 GLN A N 1
ATOM 1358 C CA . GLN A 1 166 ? -13.460 -3.654 15.912 1.00 85.50 166 GLN A CA 1
ATOM 1359 C C . GLN A 1 166 ? -14.043 -3.062 17.192 1.00 85.50 166 GLN A C 1
ATOM 1361 O O . GLN A 1 166 ? -14.576 -1.956 17.195 1.00 85.50 166 GLN A O 1
ATOM 1366 N N . CYS A 1 167 ? -13.875 -3.776 18.303 1.00 86.44 167 CYS A N 1
ATOM 1367 C CA . CYS A 1 167 ? -14.203 -3.258 19.622 1.00 86.44 167 CYS A CA 1
ATOM 1368 C C . CYS A 1 167 ? -13.275 -2.078 19.980 1.00 86.44 167 CYS A C 1
ATOM 1370 O O . CYS A 1 167 ? -12.051 -2.256 19.989 1.00 86.44 167 CYS A O 1
ATOM 1372 N N . PRO A 1 168 ? -13.811 -0.915 20.394 1.00 84.00 168 PRO A N 1
ATOM 1373 C CA . PRO A 1 168 ? -12.998 0.249 20.754 1.00 84.00 168 PRO A CA 1
ATOM 1374 C C . PRO A 1 168 ? -12.195 0.044 22.049 1.00 84.00 168 PRO A C 1
ATOM 1376 O O . PRO A 1 168 ? -11.251 0.778 22.328 1.00 84.00 168 PRO A O 1
ATOM 1379 N N . ARG A 1 169 ? -12.515 -0.973 22.857 1.00 87.62 169 ARG A N 1
ATOM 1380 C CA . ARG A 1 169 ? -11.780 -1.265 24.093 1.00 87.62 169 ARG A CA 1
ATOM 1381 C C . ARG A 1 169 ? -10.624 -2.238 23.876 1.00 87.62 169 ARG A C 1
ATOM 1383 O O . ARG A 1 169 ? -9.498 -1.943 24.257 1.00 87.62 169 ARG A O 1
ATOM 1390 N N . CYS A 1 170 ? -10.895 -3.402 23.284 1.00 87.50 170 CYS A N 1
ATOM 1391 C CA . CYS A 1 170 ? -9.916 -4.494 23.187 1.00 87.50 170 CYS A CA 1
ATOM 1392 C C . CYS A 1 170 ? -9.446 -4.820 21.764 1.00 87.50 170 CYS A C 1
ATOM 1394 O O . CYS A 1 170 ? -8.676 -5.763 21.603 1.00 87.50 170 CYS A O 1
ATOM 1396 N N . LEU A 1 171 ? -9.915 -4.092 20.742 1.00 86.81 171 LEU A N 1
ATOM 1397 C CA . LEU A 1 171 ? -9.562 -4.268 19.324 1.00 86.81 171 LEU A CA 1
ATOM 1398 C C . LEU A 1 171 ? -9.959 -5.608 18.692 1.00 86.81 171 LEU A C 1
ATOM 1400 O O . LEU A 1 171 ? -9.687 -5.834 17.513 1.00 86.81 171 LEU A O 1
ATOM 1404 N N . SER A 1 172 ? -10.617 -6.493 19.447 1.00 88.62 172 SER A N 1
ATOM 1405 C CA . SER A 1 172 ? -11.159 -7.729 18.888 1.00 88.62 172 SER A CA 1
ATOM 1406 C C . SER A 1 172 ? -12.232 -7.429 17.851 1.00 88.62 172 SER A C 1
ATOM 1408 O O . SER A 1 172 ? -12.976 -6.450 17.962 1.00 88.62 172 SER A O 1
ATOM 1410 N N . ARG A 1 173 ? -12.301 -8.287 16.841 1.00 88.44 173 ARG A N 1
ATOM 1411 C CA . ARG A 1 173 ? -13.296 -8.210 15.784 1.00 88.44 173 ARG A CA 1
ATOM 1412 C C . ARG A 1 173 ? -14.690 -8.503 16.339 1.00 88.44 173 ARG A C 1
ATOM 1414 O O . ARG A 1 173 ? -14.862 -9.456 17.100 1.00 88.44 173 ARG A O 1
ATOM 1421 N N . VAL A 1 174 ? -15.672 -7.696 15.955 1.00 87.94 174 VAL A N 1
ATOM 1422 C CA . VAL A 1 174 ? -17.072 -7.788 16.401 1.00 87.94 174 VAL A CA 1
ATOM 1423 C C . VAL A 1 174 ? -18.018 -7.764 15.204 1.00 87.94 174 VAL A C 1
ATOM 1425 O O . VAL A 1 174 ? -17.682 -7.215 14.155 1.00 87.94 174 VAL A O 1
ATOM 1428 N N . GLN A 1 175 ? -19.189 -8.384 15.352 1.00 86.50 175 GLN A N 1
ATOM 1429 C CA . GLN A 1 175 ? -20.147 -8.539 14.256 1.00 86.50 175 GLN A CA 1
ATOM 1430 C C . GLN A 1 175 ? -20.779 -7.209 13.828 1.00 86.50 175 GLN A C 1
ATOM 1432 O O . GLN A 1 175 ? -20.922 -6.965 12.634 1.00 86.50 175 GLN A O 1
ATOM 1437 N N . HIS A 1 176 ? -21.120 -6.346 14.787 1.00 83.88 176 HIS A N 1
ATOM 1438 C CA . HIS A 1 176 ? -21.726 -5.039 14.537 1.00 83.88 176 HIS A CA 1
ATOM 1439 C C . HIS A 1 176 ? -20.923 -3.939 15.241 1.00 83.88 176 HIS A C 1
ATOM 1441 O O . HIS A 1 176 ? -20.266 -4.193 16.250 1.00 83.88 176 HIS A O 1
ATOM 1447 N N . ALA A 1 177 ? -20.979 -2.712 14.715 1.00 73.62 177 ALA A N 1
ATOM 1448 C CA . ALA A 1 177 ? -20.300 -1.557 15.312 1.00 73.62 177 ALA A CA 1
ATOM 1449 C C . ALA A 1 177 ? -20.805 -1.231 16.731 1.00 73.62 177 ALA A C 1
ATOM 1451 O O . ALA A 1 177 ? -20.034 -0.770 17.571 1.00 73.62 177 ALA A O 1
ATOM 1452 N N . VAL A 1 178 ? -22.088 -1.499 16.995 1.00 70.62 178 VAL A N 1
ATOM 1453 C CA . VAL A 1 178 ? -22.757 -1.285 18.283 1.00 70.62 178 VAL A CA 1
ATOM 1454 C C . VAL A 1 178 ? -23.273 -2.636 18.773 1.00 70.62 178 VAL A C 1
ATOM 1456 O O . VAL A 1 178 ? -24.423 -2.993 18.543 1.00 70.62 178 VAL A O 1
ATOM 1459 N N . ASP A 1 179 ? -22.393 -3.429 19.376 1.00 74.81 179 ASP A N 1
ATOM 1460 C CA . ASP A 1 179 ? -22.745 -4.715 19.981 1.00 74.81 179 ASP A CA 1
ATOM 1461 C C . ASP A 1 179 ? -21.896 -4.972 21.225 1.00 74.81 179 ASP A C 1
ATOM 1463 O O . ASP A 1 179 ? -20.838 -4.357 21.415 1.00 74.81 179 ASP A O 1
ATOM 1467 N N . VAL A 1 180 ? -22.338 -5.920 22.051 1.00 86.62 180 VAL A N 1
ATOM 1468 C CA . VAL A 1 180 ? -21.560 -6.375 23.196 1.00 86.62 180 VAL A CA 1
ATOM 1469 C C . VAL A 1 180 ? -20.343 -7.140 22.689 1.00 86.62 180 VAL A C 1
ATOM 1471 O O . VAL A 1 180 ? -20.443 -8.174 22.026 1.00 86.62 180 VAL A O 1
ATOM 1474 N N . CYS A 1 181 ? -19.152 -6.641 23.006 1.00 90.00 181 CYS A N 1
ATOM 1475 C CA . CYS A 1 181 ? -17.921 -7.300 22.601 1.00 90.00 181 CYS A CA 1
ATOM 1476 C C . CYS A 1 181 ? -17.782 -8.650 23.312 1.00 90.00 181 CYS A C 1
ATOM 1478 O O . CYS A 1 181 ? -17.542 -8.697 24.519 1.00 90.00 181 CYS A O 1
ATOM 1480 N N . TRP A 1 182 ? -17.808 -9.737 22.539 1.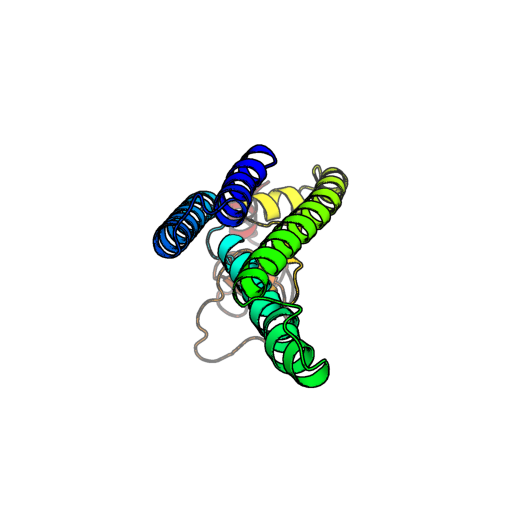00 90.12 182 TRP A N 1
ATOM 1481 C CA . TRP A 1 182 ? -17.666 -11.112 23.031 1.00 90.12 182 TRP A CA 1
ATOM 1482 C C . TRP A 1 182 ? -16.406 -11.358 23.882 1.00 90.12 182 TRP A C 1
ATOM 1484 O O . TRP A 1 182 ? -16.386 -12.285 24.687 1.00 90.12 182 TRP A O 1
ATOM 1494 N N . ARG A 1 183 ? -15.338 -10.561 23.706 1.00 90.56 183 ARG A N 1
ATOM 1495 C CA . ARG A 1 183 ? -14.050 -10.755 24.396 1.00 90.56 183 ARG A CA 1
ATOM 1496 C C . ARG A 1 183 ? -13.931 -9.988 25.710 1.00 90.56 183 ARG A C 1
ATOM 1498 O O . ARG A 1 183 ? -13.337 -10.502 26.651 1.00 90.56 183 ARG A O 1
ATOM 1505 N N . CYS A 1 184 ? -14.402 -8.742 25.763 1.00 90.00 184 CYS A N 1
ATOM 1506 C CA . CYS A 1 184 ? -14.198 -7.863 26.924 1.00 90.00 184 CYS A CA 1
ATOM 1507 C C . CYS A 1 184 ? -15.491 -7.310 27.535 1.00 90.00 184 CYS A C 1
ATOM 1509 O O . CYS A 1 184 ? -15.410 -6.435 28.397 1.00 90.00 184 CYS A O 1
ATOM 1511 N N . ASN A 1 185 ? -16.657 -7.786 27.083 1.00 90.12 185 ASN A N 1
ATOM 1512 C CA . ASN A 1 185 ? -17.985 -7.330 27.508 1.00 90.12 185 ASN A CA 1
ATOM 1513 C C . ASN A 1 185 ? -18.219 -5.816 27.369 1.00 90.12 185 ASN A C 1
ATOM 1515 O O . ASN A 1 185 ? -19.093 -5.250 28.021 1.00 90.12 185 ASN A O 1
ATOM 1519 N N . TYR A 1 186 ? -17.454 -5.139 26.510 1.00 89.56 186 TYR A N 1
ATOM 1520 C CA . TYR A 1 186 ? -17.713 -3.740 26.179 1.00 89.56 186 TYR A CA 1
ATOM 1521 C C . TYR A 1 186 ? -19.119 -3.584 25.587 1.00 89.56 186 TYR A C 1
ATOM 1523 O O . TYR A 1 186 ? -19.468 -4.367 24.710 1.00 89.56 186 TYR A O 1
ATOM 1531 N N . GLY A 1 187 ? -19.891 -2.595 26.048 1.00 85.94 187 GLY A N 1
ATOM 1532 C CA . GLY A 1 187 ? -21.267 -2.339 25.604 1.00 85.94 187 GLY A CA 1
ATOM 1533 C C . GLY A 1 187 ? -22.354 -3.044 26.426 1.00 85.94 187 GLY A C 1
ATOM 1534 O O . GLY A 1 187 ? -23.530 -2.763 26.223 1.00 85.94 187 GLY A O 1
ATOM 1535 N N . HIS A 1 188 ? -21.994 -3.920 27.375 1.00 90.19 188 HIS A N 1
ATOM 1536 C CA . HIS A 1 188 ? -22.964 -4.627 28.228 1.00 90.19 188 HIS A CA 1
ATOM 1537 C C . HIS A 1 188 ? -23.737 -3.689 29.176 1.00 90.19 188 HIS A C 1
ATOM 1539 O O . HIS A 1 188 ? -24.894 -3.932 29.502 1.00 90.19 188 HIS A O 1
ATOM 1545 N N . ASP A 1 189 ? -23.089 -2.629 29.644 1.00 88.12 189 ASP A N 1
ATOM 1546 C CA . ASP A 1 189 ? -23.622 -1.608 30.552 1.00 88.12 189 ASP A CA 1
ATOM 1547 C C . ASP A 1 189 ? -24.191 -0.380 29.820 1.00 88.12 189 ASP A C 1
ATOM 1549 O O . ASP A 1 189 ? -24.658 0.559 30.462 1.00 88.12 189 ASP A O 1
ATOM 1553 N N . GLY A 1 190 ? -24.162 -0.381 28.483 1.00 83.00 190 GLY A N 1
ATOM 1554 C CA . GLY A 1 190 ? -24.521 0.776 27.666 1.00 83.00 190 GLY A CA 1
ATOM 1555 C C . GLY A 1 190 ? -23.479 1.902 27.680 1.00 83.00 190 GLY A C 1
ATOM 1556 O O . GLY A 1 190 ? -23.763 2.975 27.150 1.00 83.00 190 GLY A O 1
ATOM 1557 N N . ASP A 1 191 ? -22.285 1.687 28.248 1.00 84.00 191 ASP A N 1
ATOM 1558 C CA . ASP A 1 191 ? -21.234 2.704 28.286 1.00 84.00 191 ASP A CA 1
ATOM 1559 C C . ASP A 1 191 ? -20.495 2.815 26.941 1.00 84.00 191 ASP A C 1
ATOM 1561 O O . ASP A 1 191 ? -19.687 1.970 26.539 1.00 84.00 191 ASP A O 1
ATOM 1565 N N . SER A 1 192 ? -20.745 3.919 26.242 1.00 83.62 192 SER A N 1
ATOM 1566 C CA . SER A 1 192 ? -20.087 4.275 24.987 1.00 83.62 192 SER A CA 1
ATOM 1567 C C . SER A 1 192 ? -18.820 5.127 25.163 1.00 83.62 192 SER A C 1
ATOM 1569 O O . SER A 1 192 ? -18.250 5.571 24.168 1.00 83.62 192 SER A O 1
ATOM 1571 N N . THR A 1 193 ? -18.334 5.356 26.389 1.00 85.69 193 THR A N 1
ATOM 1572 C CA . THR A 1 193 ? -17.194 6.255 26.659 1.00 85.69 193 THR A CA 1
ATOM 1573 C C . THR A 1 193 ? -15.946 5.852 25.879 1.00 85.69 193 THR A C 1
ATOM 1575 O O . THR A 1 193 ? -15.405 6.670 25.144 1.00 85.69 193 THR A O 1
ATOM 1578 N N . ALA A 1 194 ? -15.543 4.576 25.919 1.00 83.44 194 ALA A N 1
ATOM 1579 C CA . ALA A 1 194 ? -14.367 4.108 25.173 1.00 83.44 194 ALA A CA 1
ATOM 1580 C C . ALA A 1 194 ? -14.509 4.260 23.646 1.00 83.44 194 ALA A C 1
ATOM 1582 O O . ALA A 1 194 ? -13.504 4.401 22.947 1.00 83.44 194 ALA A O 1
ATOM 1583 N N . TYR A 1 195 ? -15.741 4.229 23.118 1.00 81.62 195 TYR A N 1
ATOM 1584 C CA . TYR A 1 195 ? -15.995 4.558 21.719 1.00 81.62 195 TYR A CA 1
ATOM 1585 C C . TYR A 1 195 ? -15.694 6.036 21.484 1.00 81.62 195 TYR A C 1
ATOM 1587 O O . TYR A 1 195 ? -14.820 6.340 20.682 1.00 81.62 195 TYR A O 1
ATOM 1595 N N . PHE A 1 196 ? -16.322 6.949 22.226 1.00 81.94 196 PHE A N 1
ATOM 1596 C CA . PHE A 1 196 ? -16.128 8.391 22.040 1.00 81.94 196 PHE A CA 1
ATOM 1597 C C . PHE A 1 196 ? -14.705 8.875 22.346 1.00 81.94 196 PHE A C 1
ATOM 1599 O O . PHE A 1 196 ? -14.193 9.724 21.625 1.00 81.94 196 PHE A O 1
ATOM 1606 N N . GLU A 1 197 ? -14.022 8.309 23.341 1.00 82.19 197 GLU A N 1
ATOM 1607 C CA . GLU A 1 197 ? -12.612 8.610 23.627 1.00 82.19 197 GLU A CA 1
ATOM 1608 C C . GLU A 1 197 ? -11.700 8.248 22.453 1.00 82.19 197 GLU A C 1
ATOM 1610 O O . GLU A 1 197 ? -10.762 8.976 22.129 1.00 82.19 197 GLU A O 1
ATOM 1615 N N . ARG A 1 198 ? -11.973 7.115 21.798 1.00 74.94 198 ARG A N 1
ATOM 1616 C CA . ARG A 1 198 ? -11.168 6.632 20.674 1.00 74.94 198 ARG A CA 1
ATOM 1617 C C . ARG A 1 198 ? -11.526 7.320 19.364 1.00 74.94 198 ARG A C 1
ATOM 1619 O O . ARG A 1 198 ? -10.655 7.572 18.535 1.00 74.94 198 ARG A O 1
ATOM 1626 N N . HIS A 1 199 ? -12.813 7.541 19.153 1.00 68.81 199 HIS A N 1
ATOM 1627 C CA . HIS A 1 199 ? -13.374 7.928 17.870 1.00 68.81 199 HIS A CA 1
ATOM 1628 C C . HIS A 1 199 ? -13.640 9.437 17.769 1.00 68.81 199 HIS A C 1
ATOM 1630 O O . HIS A 1 199 ? -13.685 9.951 16.654 1.00 68.81 199 HIS A O 1
ATOM 1636 N N . GLY A 1 200 ? -13.659 10.148 18.900 1.00 62.06 200 GLY A N 1
ATOM 1637 C CA . GLY A 1 200 ? -13.874 11.588 18.993 1.00 62.06 200 GLY A CA 1
ATOM 1638 C C . GLY A 1 200 ? -15.330 11.991 18.751 1.00 62.06 200 GLY A C 1
ATOM 1639 O O . GLY A 1 200 ? -16.038 11.371 17.960 1.00 62.06 200 GLY A O 1
ATOM 1640 N N . LEU A 1 201 ? -15.755 13.053 19.437 1.00 47.22 201 LEU A N 1
ATOM 1641 C CA . LEU A 1 201 ? -16.803 13.968 18.975 1.00 47.22 201 LEU A CA 1
ATOM 1642 C C . LEU A 1 201 ? -16.117 15.233 18.449 1.00 47.22 201 LEU A C 1
ATOM 1644 O O . LEU A 1 201 ? -15.128 15.664 19.089 1.00 47.22 201 LEU A O 1
#

Foldseek 3Di:
DVVLVVLVPVVLVCVVVVNDDPVRVVVSVVVNLVVQCVVQVLLAPFDGPSQLLVLQLCCCLVVPLVCCQVVVCVVVVHGPDDPVNSNSVSSVVSSVVCVVLLVVVVVVCVVCVPPLLSVLLVNLNADPVQLPDDCSRGVDQLLCNRVVDDADDDDDDDDDSPQNEADLPRRHGDNDNQDQPPPPRPNVVPDCPSVCVNRHD

pLDDT: mean 78.17, std 9.32, range [40.91, 90.56]